Protein AF-A0A7V8SZT6-F1 (afdb_monomer)

Foldseek 3Di:
DPPPPPQWDWADAQVPHTDIDGPDPDADDPPVVVSVVLVVCVVLVLLVLQLVQKAAQDDPVPDPARSSLLSQLQVSCVVVVNPAQQVLQVCQLRLVSCSSSSPPPSNGGGDHSVRSVLVVCAPVDDPPRRMHGDPLSVLLSLLVSVVVVDPDADQEWEKEKDWDWDADDDDDPLFDQAPVVRGTTWTWIWIDGAPGTNDTGTGRNPDQNCVCVLVSVVSSVVSSCVVVVNHAYEYAYEQSNPAQVNVVSCVVVNHKYKYWHDDDPVVCVVCVVVLVVQVVVCVVPVAKGWDWDKDWDDDPPGHPGTFIKIKIFIADPVGTDIIMITIPDDCVRPPRVCCVVVPRPPPPD

Secondary structure (DSSP, 8-state):
-------EEEEEEETTEEEEEESSSSS--S-TTHHHHHHHHHHHTHHHHHHTTEEE-S-GGG-SS-HHHHHHHHHHHHHTT--STTTHHHHTT-HHHHHHTT-S-TTS----HHHHHHHHTTTS-TTT--EEE-HHHHHHHHHHHHHHH-SS--SEEEEEEEE--EE--SS-TT-EEETTTTEEEE--EEEEETTEEEEEE--BTTS-TTTTHHHHHHHHHHHHHHH-TT-EEEEEE-GGG--HHHHHHHHHTT-EEEEE----HHHHHHTHHHHHHHHHHHHHHSS-EEE--EEEE--SSS-SS-EEEEEEEEEETTEE--EEEEE-S-TTTS-HHHIIIIIIS-TT-

Nearest PDB structures (foldseek):
  5hoo-assembly1_A  TM=3.830E-01  e=1.433E-01  Drosophila mauritiana
  2bcp-assembly1_B  TM=4.482E-01  e=7.421E-01  Streptococcus pyogenes
  3mxq-assembly1_C  TM=2.946E-01  e=4.455E-01  Vibrio cholerae O1 biovar El Tor str. N16961
  3mxq-assembly1_A  TM=2.976E-01  e=3.758E-01  Vibrio cholerae O1 biovar El Tor str. N16961
  8asv-assembly1_G  TM=1.663E-01  e=6.626E-01  Saccharomyces cerevisiae

Structure (mmCIF, N/CA/C/O backbone):
data_AF-A0A7V8SZT6-F1
#
_entry.id   AF-A0A7V8SZT6-F1
#
loop_
_atom_site.group_PDB
_atom_site.id
_atom_site.type_symbol
_atom_site.label_atom_id
_atom_site.label_alt_id
_atom_site.label_comp_id
_atom_site.label_asym_id
_atom_site.label_entity_id
_atom_site.label_seq_id
_atom_site.pdbx_PDB_ins_code
_atom_site.Cartn_x
_atom_site.Cartn_y
_atom_site.Cartn_z
_atom_site.occupancy
_atom_site.B_iso_or_equiv
_atom_site.auth_seq_id
_atom_site.auth_comp_id
_atom_site.auth_asym_id
_atom_site.auth_atom_id
_atom_site.pdbx_PDB_model_num
ATOM 1 N N . MET A 1 1 ? -38.681 -34.151 -0.191 1.00 42.66 1 MET A N 1
ATOM 2 C CA . MET A 1 1 ? -38.186 -32.765 -0.299 1.00 42.66 1 MET A CA 1
ATOM 3 C C . MET A 1 1 ? -37.959 -32.268 1.111 1.00 42.66 1 MET A C 1
ATOM 5 O O . MET A 1 1 ? -38.925 -32.063 1.825 1.00 42.66 1 MET A O 1
ATOM 9 N N . THR A 1 2 ? -36.712 -32.209 1.567 1.00 43.00 2 THR A N 1
ATOM 10 C CA . THR A 1 2 ? -36.380 -31.594 2.857 1.00 43.00 2 THR A CA 1
ATOM 11 C C . THR A 1 2 ? -36.305 -30.089 2.647 1.00 43.00 2 THR A C 1
ATOM 13 O O . THR A 1 2 ? -35.294 -29.584 2.163 1.00 43.00 2 THR A O 1
ATOM 16 N N . GLU A 1 3 ? -37.395 -29.392 2.962 1.00 52.44 3 GLU A N 1
ATOM 17 C CA . GLU A 1 3 ? -37.436 -27.934 3.090 1.00 52.44 3 GLU A CA 1
ATOM 18 C C . GLU A 1 3 ? -36.621 -27.528 4.322 1.00 52.44 3 GLU A C 1
ATOM 20 O O . GLU A 1 3 ? -37.144 -27.321 5.412 1.00 52.44 3 GLU A O 1
ATOM 25 N N . CYS A 1 4 ? -35.299 -27.475 4.176 1.00 50.31 4 CYS A N 1
ATOM 26 C CA . CYS A 1 4 ? -34.444 -26.860 5.181 1.00 50.31 4 CYS A CA 1
ATOM 27 C C . CYS A 1 4 ? -34.442 -25.348 4.924 1.00 50.31 4 CYS A C 1
ATOM 29 O O . CYS A 1 4 ? -33.516 -24.813 4.316 1.00 50.31 4 CYS A O 1
ATOM 31 N N . ILE A 1 5 ? -35.517 -24.662 5.314 1.00 62.47 5 ILE A N 1
ATOM 32 C CA . ILE A 1 5 ? -35.534 -23.198 5.341 1.00 62.47 5 ILE A CA 1
ATOM 33 C C . ILE A 1 5 ? -34.877 -22.814 6.663 1.00 62.47 5 ILE A C 1
ATOM 35 O O . ILE A 1 5 ? -35.509 -22.817 7.713 1.00 62.47 5 ILE A O 1
ATOM 39 N N . GLN A 1 6 ? -33.564 -22.594 6.647 1.00 70.25 6 GLN A N 1
ATOM 40 C CA . GLN A 1 6 ? -32.860 -22.144 7.840 1.00 70.25 6 GLN A CA 1
ATOM 41 C C . GLN A 1 6 ? -33.337 -20.729 8.201 1.00 70.25 6 GLN A C 1
ATOM 43 O O . GLN A 1 6 ? -32.957 -19.754 7.560 1.00 70.25 6 GLN A O 1
ATOM 48 N N . GLU A 1 7 ? -34.184 -20.623 9.225 1.00 73.81 7 GLU A N 1
ATOM 49 C CA . GLU A 1 7 ? -34.839 -19.361 9.604 1.00 73.81 7 GLU A CA 1
ATOM 50 C C . GLU A 1 7 ? -33.935 -18.413 10.406 1.00 73.81 7 GLU A C 1
ATOM 52 O O . GLU A 1 7 ? -34.206 -17.213 10.480 1.00 73.81 7 GLU A O 1
ATOM 57 N N . ALA A 1 8 ? -32.862 -18.945 11.006 1.00 80.50 8 ALA A N 1
ATOM 58 C CA . ALA A 1 8 ? -31.944 -18.182 11.842 1.00 80.50 8 ALA A CA 1
ATOM 59 C C . ALA A 1 8 ? -30.470 -18.571 11.643 1.00 80.50 8 ALA A C 1
ATOM 61 O O . ALA A 1 8 ? -30.101 -19.750 11.569 1.00 80.50 8 ALA A O 1
ATOM 62 N N . PHE A 1 9 ? -29.608 -17.556 11.650 1.00 83.12 9 PHE A N 1
ATOM 63 C CA . PHE A 1 9 ? -28.154 -17.673 11.576 1.00 83.12 9 PHE A CA 1
ATOM 64 C C . PHE A 1 9 ? -27.530 -17.174 12.876 1.00 83.12 9 PHE A C 1
ATOM 66 O O . PHE A 1 9 ? -27.744 -16.033 13.285 1.00 83.12 9 PHE A O 1
ATOM 73 N N . ARG A 1 10 ? -26.748 -18.029 13.538 1.00 86.81 10 ARG A N 1
ATOM 74 C CA . ARG A 1 10 ? -26.068 -17.693 14.795 1.00 86.81 10 ARG A CA 1
ATOM 75 C C . ARG A 1 10 ? -24.698 -17.087 14.525 1.00 86.81 10 ARG A C 1
ATOM 77 O O . ARG A 1 10 ? -23.923 -17.633 13.746 1.00 86.81 10 ARG A O 1
ATOM 84 N N . PHE A 1 11 ? -24.379 -16.016 15.245 1.00 86.12 11 PHE A N 1
ATOM 85 C CA . PHE A 1 11 ? -23.074 -15.358 15.209 1.00 86.12 11 PHE A CA 1
ATOM 86 C C . PHE A 1 11 ? -22.390 -15.413 16.575 1.00 86.12 11 PHE A C 1
ATOM 88 O O . PHE A 1 11 ? -23.003 -15.771 17.585 1.00 86.12 11 PHE A O 1
ATOM 95 N N . ALA A 1 12 ? -21.106 -15.039 16.618 1.00 84.69 12 ALA A N 1
ATOM 96 C CA . ALA A 1 12 ? -20.377 -14.952 17.878 1.00 84.69 12 ALA A CA 1
ATOM 97 C C . ALA A 1 12 ? -21.103 -14.027 18.864 1.00 84.69 12 ALA A C 1
ATOM 99 O O . ALA A 1 12 ? -21.463 -12.891 18.524 1.00 84.69 12 ALA A O 1
ATOM 100 N N . ALA A 1 13 ? -21.268 -14.518 20.094 1.00 87.81 13 ALA A N 1
ATOM 101 C CA . ALA A 1 13 ? -21.951 -13.805 21.159 1.00 87.81 13 ALA A CA 1
ATOM 102 C C . ALA A 1 13 ? -21.350 -12.409 21.396 1.00 87.81 13 ALA A C 1
ATOM 104 O O . ALA A 1 13 ? -20.169 -12.127 21.132 1.00 87.81 13 ALA A O 1
ATOM 105 N N . HIS A 1 14 ? -22.197 -11.517 21.894 1.00 88.75 14 HIS A N 1
ATOM 106 C CA . HIS A 1 14 ? -21.812 -10.184 22.313 1.00 88.75 14 HIS A CA 1
ATOM 107 C C . HIS A 1 14 ? -21.951 -10.093 23.832 1.00 88.75 14 HIS A C 1
ATOM 109 O O . HIS A 1 14 ? -23.055 -9.958 24.359 1.00 88.75 14 HIS A O 1
ATOM 115 N N . PHE A 1 15 ? -20.825 -10.224 24.539 1.00 88.06 15 PHE A N 1
ATOM 116 C CA . PHE A 1 15 ? -20.805 -10.445 25.988 1.00 88.06 15 PHE A CA 1
ATOM 117 C C . PHE A 1 15 ? -21.718 -11.623 26.373 1.00 88.06 15 PHE A C 1
ATOM 119 O O . PHE A 1 15 ? -21.579 -12.714 25.826 1.00 88.06 15 PHE A O 1
ATOM 126 N N . SER A 1 16 ? -22.667 -11.408 27.284 1.00 86.31 16 SER A N 1
ATOM 127 C CA . SER A 1 16 ? -23.657 -12.401 27.706 1.00 86.31 16 SER A CA 1
ATOM 128 C C . SER A 1 16 ? -24.878 -12.497 26.781 1.00 86.31 16 SER A C 1
ATOM 130 O O . SER A 1 16 ? -25.802 -13.251 27.079 1.00 86.31 16 SER A O 1
ATOM 132 N N . ARG A 1 17 ? -24.924 -11.737 25.676 1.00 85.81 17 ARG A N 1
ATOM 133 C CA . ARG A 1 17 ? -26.068 -11.695 24.754 1.00 85.81 17 ARG A CA 1
ATOM 134 C C . ARG A 1 17 ? -25.831 -12.584 23.532 1.00 85.81 17 ARG A C 1
ATOM 136 O O . ARG A 1 17 ? -24.774 -12.534 22.894 1.00 85.81 17 ARG A O 1
ATOM 143 N N . ARG A 1 18 ? -26.849 -13.374 23.184 1.00 87.69 18 ARG A N 1
ATOM 144 C CA . ARG A 1 18 ? -26.897 -14.166 21.948 1.00 87.69 18 ARG A CA 1
ATOM 145 C C . ARG A 1 18 ? -27.120 -13.239 20.750 1.00 87.69 18 ARG A C 1
ATOM 147 O O . ARG A 1 18 ? -27.893 -12.292 20.854 1.00 87.69 18 ARG A O 1
ATOM 154 N N . VAL A 1 19 ? -26.451 -13.521 19.634 1.00 87.12 19 VAL A N 1
ATOM 155 C CA . VAL A 1 19 ? -26.569 -12.750 18.387 1.00 87.12 19 VAL A CA 1
ATOM 156 C C . VAL A 1 19 ? -27.077 -13.678 17.293 1.00 87.12 19 VAL A C 1
ATOM 158 O O . VAL A 1 19 ? -26.414 -14.662 16.957 1.00 87.12 19 VAL A O 1
ATOM 161 N N . GLU A 1 20 ? -28.257 -13.373 16.763 1.00 87.12 20 GLU A N 1
ATOM 162 C CA . GLU A 1 20 ? -28.924 -14.157 15.725 1.00 87.12 20 GLU A CA 1
ATOM 163 C C . GLU A 1 20 ? -29.460 -13.218 14.647 1.00 87.12 20 GLU A C 1
ATOM 165 O O . GLU A 1 20 ? -30.064 -12.197 14.968 1.00 87.12 20 GLU A O 1
ATOM 170 N N . ALA A 1 21 ? -29.235 -13.565 13.382 1.00 83.62 21 ALA A N 1
ATOM 171 C CA . ALA A 1 21 ? -29.959 -12.966 12.269 1.00 83.62 21 ALA A CA 1
ATOM 172 C C . ALA A 1 21 ? -31.145 -13.868 11.939 1.00 83.62 21 ALA A C 1
ATOM 174 O O . ALA A 1 21 ? -30.965 -15.072 11.765 1.00 83.62 21 ALA A O 1
ATOM 175 N N . GLY A 1 22 ? -32.335 -13.288 11.857 1.00 83.56 22 GLY A N 1
ATOM 176 C CA . GLY A 1 22 ? -33.551 -13.967 11.430 1.00 83.56 22 GLY A CA 1
ATOM 177 C C . GLY A 1 22 ? -34.402 -13.033 10.583 1.00 83.56 22 GLY A C 1
ATOM 178 O O . GLY A 1 22 ? -34.147 -11.832 10.523 1.00 83.56 22 GLY A O 1
ATOM 179 N N . PHE A 1 23 ? -35.426 -13.581 9.938 1.00 78.69 23 PHE A N 1
ATOM 180 C CA . PHE A 1 23 ? -36.306 -12.835 9.028 1.00 78.69 23 PHE A CA 1
ATOM 181 C C . PHE A 1 23 ? -37.561 -12.273 9.723 1.00 78.69 23 PHE A C 1
ATOM 183 O O . PHE A 1 23 ? -38.555 -11.951 9.077 1.00 78.69 23 PHE A O 1
ATOM 190 N N . THR A 1 24 ? -37.531 -12.158 11.054 1.00 71.56 24 THR A N 1
ATOM 191 C CA . THR A 1 24 ? -38.638 -11.659 11.884 1.00 71.56 24 THR A CA 1
ATOM 192 C C . THR A 1 24 ? -38.420 -10.203 12.297 1.00 71.56 24 THR A C 1
ATOM 194 O O . THR A 1 24 ? -37.323 -9.831 12.713 1.00 71.56 24 THR A O 1
ATOM 197 N N . ALA A 1 25 ? -39.470 -9.381 12.250 1.00 60.06 25 ALA A N 1
ATOM 198 C CA . ALA A 1 25 ? -39.398 -7.959 12.582 1.00 60.06 25 ALA A CA 1
ATOM 199 C C . ALA A 1 25 ? -39.338 -7.722 14.106 1.00 60.06 25 ALA A C 1
ATOM 201 O O . ALA A 1 25 ? -40.351 -7.792 14.797 1.00 60.06 25 ALA A O 1
ATOM 202 N N . GLY A 1 26 ? -38.141 -7.430 14.621 1.00 71.38 26 GLY A N 1
ATOM 203 C CA . GLY A 1 26 ? -37.922 -6.924 15.984 1.00 71.38 26 GLY A CA 1
ATOM 204 C C . GLY A 1 26 ? -36.890 -5.797 15.991 1.00 71.38 26 GLY A C 1
ATOM 205 O O . GLY A 1 26 ? -37.205 -4.659 16.321 1.00 71.38 26 GLY A O 1
ATOM 206 N N . HIS A 1 27 ? -35.680 -6.094 15.519 1.00 73.69 27 HIS A N 1
ATOM 207 C CA . HIS A 1 27 ? -34.646 -5.108 15.207 1.00 73.69 27 HIS A CA 1
ATOM 208 C C . HIS A 1 27 ? -34.189 -5.338 13.766 1.00 73.69 27 HIS A C 1
ATOM 210 O O . HIS A 1 27 ? -33.707 -6.422 13.446 1.00 73.69 27 HIS A O 1
ATOM 216 N N . VAL A 1 28 ? -34.386 -4.346 12.898 1.00 77.75 28 VAL A N 1
ATOM 217 C CA . VAL A 1 28 ? -34.078 -4.435 11.463 1.00 77.75 28 VAL A CA 1
ATOM 218 C C . VAL A 1 28 ? -32.873 -3.551 11.162 1.00 77.75 28 VAL A C 1
ATOM 220 O O . VAL A 1 28 ? -32.809 -2.424 11.644 1.00 77.75 28 VAL A O 1
ATOM 223 N N . SER A 1 29 ? -31.934 -4.062 10.368 1.00 79.75 29 SER A N 1
ATOM 224 C CA . SER A 1 29 ? -30.801 -3.304 9.834 1.00 79.75 29 SER A CA 1
ATOM 225 C C . SER A 1 29 ? -30.525 -3.755 8.400 1.00 79.75 29 SER A C 1
ATOM 227 O O . SER A 1 29 ? -30.717 -4.929 8.073 1.00 79.75 29 SER A O 1
ATOM 229 N N . ASN A 1 30 ? -30.078 -2.827 7.555 1.00 81.19 30 ASN A N 1
ATOM 230 C CA . ASN A 1 30 ? -29.695 -3.107 6.168 1.00 81.19 30 ASN A CA 1
ATOM 231 C C . ASN A 1 30 ? -28.237 -3.590 6.054 1.00 81.19 30 ASN A C 1
ATOM 233 O O . ASN A 1 30 ? -27.839 -4.094 5.007 1.00 81.19 30 ASN A O 1
ATOM 237 N N . ASP A 1 31 ? -27.473 -3.528 7.150 1.00 88.81 31 ASP A N 1
ATOM 238 C CA . ASP A 1 31 ? -26.031 -3.783 7.173 1.00 88.81 31 ASP A CA 1
ATOM 239 C C . ASP A 1 31 ? -25.670 -5.172 7.715 1.00 88.81 31 ASP A C 1
ATOM 241 O O . ASP A 1 31 ? -24.575 -5.386 8.231 1.00 88.81 31 ASP A O 1
ATOM 245 N N . GLY A 1 32 ? -26.569 -6.158 7.614 1.00 85.69 32 GLY A N 1
ATOM 246 C CA . GLY A 1 32 ? -26.378 -7.492 8.213 1.00 85.69 32 GLY A CA 1
ATOM 247 C C . GLY A 1 32 ? -25.050 -8.181 7.846 1.00 85.69 32 GLY A C 1
ATOM 248 O O . GLY A 1 32 ? -24.492 -8.925 8.657 1.00 85.69 32 GLY A O 1
ATOM 249 N N . GLY A 1 33 ? -24.492 -7.881 6.666 1.00 86.62 33 GLY A N 1
ATOM 250 C CA . GLY A 1 33 ? -23.172 -8.350 6.230 1.00 86.62 33 GLY A CA 1
ATOM 251 C C . GLY A 1 33 ? -22.008 -7.886 7.119 1.00 86.62 33 GLY A C 1
ATOM 252 O O . GLY A 1 33 ? -20.992 -8.578 7.210 1.00 86.62 33 GLY A O 1
ATOM 253 N N . ALA A 1 34 ? -22.164 -6.788 7.862 1.00 92.06 34 ALA A N 1
ATOM 254 C CA . ALA A 1 34 ? -21.160 -6.259 8.783 1.00 92.06 34 ALA A CA 1
ATOM 255 C C . ALA A 1 34 ? -20.783 -7.247 9.900 1.00 92.06 34 ALA A C 1
ATOM 257 O O . ALA A 1 34 ? -19.678 -7.199 10.442 1.00 92.06 34 ALA A O 1
ATOM 258 N N . LEU A 1 35 ? -21.664 -8.201 10.225 1.00 90.94 35 LEU A N 1
ATOM 259 C CA . LEU A 1 35 ? -21.351 -9.269 11.176 1.00 90.94 35 LEU A CA 1
ATOM 260 C C . LEU A 1 35 ? -20.182 -10.142 10.703 1.00 90.94 35 LEU A C 1
ATOM 262 O O . LEU A 1 35 ? -19.442 -10.647 11.548 1.00 90.94 35 LEU A O 1
ATOM 266 N N . LEU A 1 36 ? -19.990 -10.297 9.387 1.00 91.56 36 LEU A N 1
ATOM 267 C CA . LEU A 1 36 ? -18.844 -11.003 8.810 1.00 91.56 36 LEU A CA 1
ATOM 268 C C . LEU A 1 36 ? -17.559 -10.186 8.959 1.00 91.56 36 LEU A C 1
ATOM 270 O O . LEU A 1 36 ? -16.544 -10.741 9.385 1.00 91.56 36 LEU A O 1
ATOM 274 N N . LEU A 1 37 ? -17.623 -8.873 8.707 1.00 92.50 37 LEU A N 1
ATOM 275 C CA . LEU A 1 37 ? -16.505 -7.954 8.953 1.00 92.50 37 LEU A CA 1
ATOM 276 C C . LEU A 1 37 ? -16.062 -8.024 10.415 1.00 92.50 37 LEU A C 1
ATOM 278 O O . LEU A 1 37 ? -14.876 -8.160 10.695 1.00 92.50 37 LEU A O 1
ATOM 282 N N . ARG A 1 38 ? -17.018 -8.066 11.346 1.00 92.94 38 ARG A N 1
ATOM 283 C CA . ARG A 1 38 ? -16.737 -8.242 12.774 1.00 92.94 38 ARG A CA 1
ATOM 284 C C . ARG A 1 38 ? -16.075 -9.568 13.118 1.00 92.94 38 ARG A C 1
ATOM 286 O O . ARG A 1 38 ? -15.241 -9.612 14.017 1.00 92.94 38 ARG A O 1
ATOM 293 N N . GLN A 1 39 ? -16.431 -10.666 12.448 1.00 91.50 39 GLN A N 1
ATOM 294 C CA . GLN A 1 39 ? -15.717 -11.930 12.663 1.00 91.50 39 GLN A CA 1
ATOM 295 C C . GLN A 1 39 ? -14.280 -11.859 12.144 1.00 91.50 39 GLN A C 1
ATOM 297 O O . GLN A 1 39 ? -13.385 -12.395 12.792 1.00 91.50 39 GLN A O 1
ATOM 302 N N . ALA A 1 40 ? -14.057 -11.221 10.992 1.00 92.44 40 ALA A N 1
ATOM 303 C CA . ALA A 1 40 ? -12.719 -11.040 10.439 1.00 92.44 40 ALA A CA 1
ATOM 304 C C . ALA A 1 40 ? -11.856 -10.160 11.355 1.00 92.44 40 ALA A C 1
ATOM 306 O O . ALA A 1 40 ? -10.765 -10.568 11.741 1.00 92.44 40 ALA A O 1
ATOM 307 N N . GLU A 1 41 ? -12.390 -9.018 11.784 1.00 93.94 41 GLU A N 1
ATOM 308 C CA . GLU A 1 41 ? -11.749 -8.093 12.719 1.00 93.94 41 GLU A CA 1
ATOM 309 C C . GLU A 1 41 ? -11.340 -8.793 14.022 1.00 93.94 41 GLU A C 1
ATOM 311 O O . GLU A 1 41 ? -10.169 -8.754 14.398 1.00 93.94 41 GLU A O 1
ATOM 316 N N . ARG A 1 42 ? -12.255 -9.541 14.651 1.00 91.44 42 ARG A N 1
ATOM 317 C CA . ARG A 1 42 ? -11.985 -10.272 15.901 1.00 91.44 42 ARG A CA 1
ATOM 318 C C . ARG A 1 42 ? -10.908 -11.344 15.787 1.00 91.44 42 ARG A C 1
ATOM 320 O O . ARG A 1 42 ? -10.269 -11.651 16.789 1.00 91.44 42 ARG A O 1
ATOM 327 N N . LYS A 1 43 ? -10.708 -11.938 14.606 1.00 93.12 43 LYS A N 1
ATOM 328 C CA . LYS A 1 43 ? -9.654 -12.950 14.407 1.00 93.12 43 LYS A CA 1
ATOM 329 C C . LYS A 1 43 ? -8.251 -12.363 14.529 1.00 93.12 43 LYS A C 1
ATOM 331 O O . LYS A 1 43 ? -7.348 -13.084 14.934 1.00 93.12 43 LYS A O 1
ATOM 336 N N . ILE A 1 44 ? -8.085 -11.089 14.180 1.00 94.12 44 ILE A N 1
ATOM 337 C CA . ILE A 1 44 ? -6.793 -10.386 14.203 1.00 94.12 44 ILE A CA 1
ATOM 338 C C . ILE A 1 44 ? -6.733 -9.280 15.267 1.00 94.12 44 ILE A C 1
ATOM 340 O O . ILE A 1 44 ? -5.681 -8.672 15.461 1.00 94.12 44 ILE A O 1
ATOM 344 N N . ASN A 1 45 ? -7.849 -9.036 15.964 1.00 95.56 45 ASN A N 1
ATOM 345 C CA . ASN A 1 45 ? -8.021 -7.975 16.955 1.00 95.56 45 ASN A CA 1
ATOM 346 C C . ASN A 1 45 ? -7.561 -6.604 16.424 1.00 95.56 45 ASN A C 1
ATOM 348 O O . ASN A 1 45 ? -6.838 -5.869 17.100 1.00 95.56 45 ASN A O 1
ATOM 352 N N . LEU A 1 46 ? -7.916 -6.289 15.175 1.00 95.69 46 LEU A N 1
ATOM 353 C CA . LEU A 1 46 ? -7.408 -5.102 14.484 1.00 95.69 46 LEU A CA 1
ATOM 354 C C . LEU A 1 46 ? -7.790 -3.820 15.225 1.00 95.69 46 LEU A C 1
ATOM 356 O O . LEU A 1 46 ? -6.934 -2.962 15.438 1.00 95.69 46 LEU A O 1
ATOM 360 N N . LEU A 1 47 ? -9.055 -3.687 15.631 1.00 96.44 47 LEU A N 1
ATOM 361 C CA . LEU A 1 47 ? -9.552 -2.447 16.226 1.00 96.44 47 LEU A CA 1
ATOM 362 C C . LEU A 1 47 ? -9.013 -2.244 17.639 1.00 96.44 47 LEU A C 1
ATOM 364 O O . LEU A 1 47 ? -8.624 -1.128 17.975 1.00 96.44 47 LEU A O 1
ATOM 368 N N . GLY A 1 48 ? -8.907 -3.313 18.432 1.00 96.75 48 GLY A N 1
ATOM 369 C CA . GLY A 1 48 ? -8.283 -3.251 19.754 1.00 96.75 48 GLY A CA 1
ATOM 370 C C . GLY A 1 48 ? -6.798 -2.876 19.675 1.00 96.75 48 GLY A C 1
ATOM 371 O O . GLY A 1 48 ? -6.322 -2.031 20.434 1.00 96.75 48 GLY A O 1
ATOM 372 N N . ARG A 1 49 ? -6.058 -3.440 18.710 1.00 97.62 49 ARG A N 1
ATOM 373 C CA . ARG A 1 49 ? -4.646 -3.087 18.474 1.00 97.62 49 ARG A CA 1
ATOM 374 C C . ARG A 1 49 ? -4.482 -1.651 17.992 1.00 97.62 49 ARG A C 1
ATOM 376 O O . ARG A 1 49 ? -3.606 -0.950 18.490 1.00 97.62 49 ARG A O 1
ATOM 383 N N . LEU A 1 50 ? -5.344 -1.205 17.078 1.00 97.19 50 LEU A N 1
ATOM 384 C CA . LEU A 1 50 ? -5.359 0.177 16.612 1.00 97.19 50 LEU A CA 1
ATOM 385 C C . LEU A 1 50 ? -5.694 1.143 17.751 1.00 97.19 50 LEU A C 1
ATOM 387 O O . LEU A 1 50 ? -5.030 2.164 17.885 1.00 97.19 50 LEU A O 1
ATOM 391 N N . ALA A 1 51 ? -6.669 0.817 18.603 1.00 96.94 51 ALA A N 1
ATOM 392 C CA . ALA A 1 51 ? -6.988 1.610 19.787 1.00 96.94 51 ALA A CA 1
ATOM 393 C C . ALA A 1 51 ? -5.787 1.722 20.740 1.00 96.94 51 ALA A C 1
ATOM 395 O O . ALA A 1 51 ? -5.569 2.782 21.322 1.00 96.94 51 ALA A O 1
ATOM 396 N N . GLY A 1 52 ? -4.953 0.681 20.830 1.00 97.38 52 GLY A N 1
ATOM 397 C CA . GLY A 1 52 ? -3.680 0.709 21.555 1.00 97.38 52 GLY A CA 1
ATOM 398 C C . GLY A 1 52 ? -2.651 1.712 21.011 1.00 97.38 52 GLY A C 1
ATOM 399 O O . GLY A 1 52 ? -1.730 2.088 21.733 1.00 97.38 52 GLY A O 1
ATOM 400 N N . CYS A 1 53 ? -2.807 2.196 19.774 1.00 97.06 53 CYS A N 1
ATOM 401 C CA . CYS A 1 53 ? -1.985 3.272 19.212 1.00 97.06 53 CYS A CA 1
ATOM 402 C C . CYS A 1 53 ? -2.428 4.676 19.669 1.00 97.06 53 CYS A C 1
ATOM 404 O O . CYS A 1 53 ? -1.773 5.663 19.318 1.00 97.06 53 CYS A O 1
ATOM 406 N N . PHE A 1 54 ? -3.527 4.787 20.422 1.00 95.62 54 PHE A N 1
ATOM 407 C CA . PHE A 1 54 ? -4.078 6.048 20.911 1.00 95.62 54 PHE A CA 1
ATOM 408 C C . PHE A 1 54 ? -3.802 6.244 22.402 1.00 95.62 54 PHE A C 1
ATOM 410 O O . PHE A 1 54 ? -3.929 5.328 23.212 1.00 95.62 54 PHE A O 1
ATOM 417 N N . GLY A 1 55 ? -3.479 7.479 22.780 1.00 93.19 55 GLY A N 1
ATOM 418 C CA . GLY A 1 55 ? -3.463 7.916 24.171 1.00 93.19 55 GLY A CA 1
ATOM 419 C C . GLY A 1 55 ? -4.768 8.622 24.523 1.00 93.19 55 GLY A C 1
ATOM 420 O O . GLY A 1 55 ? -5.127 9.612 23.883 1.00 93.19 55 GLY A O 1
ATOM 421 N N . ASP A 1 56 ? -5.460 8.153 25.565 1.00 93.38 56 ASP A N 1
ATOM 422 C CA . ASP A 1 56 ? -6.685 8.778 26.074 1.00 93.38 56 ASP A CA 1
ATOM 423 C C . ASP A 1 56 ? -6.472 9.425 27.452 1.00 93.38 56 ASP A C 1
ATOM 425 O O . ASP A 1 56 ? -6.612 8.800 28.500 1.00 93.38 56 ASP A O 1
ATOM 429 N N . GLY A 1 57 ? -6.157 10.718 27.450 1.00 91.94 57 GLY A N 1
ATOM 430 C CA . GLY A 1 57 ? -6.023 11.554 28.644 1.00 91.94 57 GLY A CA 1
ATOM 431 C C . GLY A 1 57 ? -7.352 12.080 29.203 1.00 91.94 57 GLY A C 1
ATOM 432 O O . GLY A 1 57 ? -7.352 12.982 30.048 1.00 91.94 57 GLY A O 1
ATOM 433 N N . ARG A 1 58 ? -8.509 11.606 28.719 1.00 92.56 58 ARG A N 1
ATOM 434 C CA . ARG A 1 58 ? -9.807 11.913 29.343 1.00 92.56 58 ARG A CA 1
ATOM 435 C C . ARG A 1 58 ? -9.916 11.181 30.685 1.00 92.56 58 ARG A C 1
ATOM 437 O O . ARG A 1 58 ? -9.334 10.119 30.880 1.00 92.56 58 ARG A O 1
ATOM 444 N N . ASN A 1 59 ? -10.687 11.744 31.619 1.00 93.56 59 ASN A N 1
ATOM 445 C CA . ASN A 1 59 ? -11.006 11.035 32.858 1.00 93.56 59 ASN A CA 1
ATOM 446 C C . ASN A 1 59 ? -11.952 9.872 32.519 1.00 93.56 59 ASN A C 1
ATOM 448 O O . ASN A 1 59 ? -13.089 10.120 32.120 1.00 93.56 59 ASN A O 1
ATOM 452 N N . GLN A 1 60 ? -11.473 8.642 32.697 1.00 94.19 60 GLN A N 1
ATOM 453 C CA . GLN A 1 60 ? -12.173 7.415 32.314 1.00 94.19 60 GLN A CA 1
ATOM 454 C C . GLN A 1 60 ? -13.479 7.186 33.096 1.00 94.19 60 GLN A C 1
ATOM 456 O O . GLN A 1 60 ? -14.386 6.538 32.592 1.00 94.19 60 GLN A O 1
ATOM 461 N N . GLU A 1 61 ? -13.643 7.785 34.277 1.00 94.44 61 GLU A N 1
ATOM 462 C CA . GLU A 1 61 ? -14.901 7.726 35.043 1.00 94.44 61 GLU A CA 1
ATOM 463 C C . GLU A 1 61 ? -15.989 8.656 34.481 1.00 94.44 61 GLU A C 1
ATOM 465 O O . GLU A 1 61 ? -17.135 8.623 34.920 1.00 94.44 61 GLU A O 1
ATOM 470 N N . ARG A 1 62 ? -15.626 9.536 33.539 1.00 93.31 62 ARG A N 1
ATOM 471 C CA . ARG A 1 62 ? -16.501 10.580 32.983 1.00 93.31 62 ARG A CA 1
ATOM 472 C C . ARG A 1 62 ? -16.715 10.446 31.478 1.00 93.31 62 ARG A C 1
ATOM 474 O O . ARG A 1 62 ? -17.159 11.405 30.847 1.00 93.31 62 ARG A O 1
ATOM 481 N N . ILE A 1 63 ? -16.347 9.311 30.890 1.00 93.31 63 ILE A N 1
ATOM 482 C CA . ILE A 1 63 ? -16.590 9.039 29.473 1.00 93.31 63 ILE A CA 1
ATOM 483 C C . ILE A 1 63 ? -17.746 8.057 29.310 1.00 93.31 63 ILE A C 1
ATOM 485 O O . ILE A 1 63 ? -17.894 7.115 30.079 1.00 93.31 63 ILE A O 1
ATOM 489 N N . GLU A 1 64 ? -18.539 8.275 28.267 1.00 93.38 64 GLU A N 1
ATOM 490 C CA . GLU A 1 64 ? -19.591 7.347 27.830 1.00 93.38 64 GLU A CA 1
ATOM 491 C C . GLU A 1 64 ? -19.116 6.422 26.700 1.00 93.38 64 GLU A C 1
ATOM 493 O O . GLU A 1 64 ? -19.744 5.398 26.437 1.00 93.38 64 GLU A O 1
ATOM 498 N N . HIS A 1 65 ? -18.033 6.804 26.007 1.00 95.44 65 HIS A N 1
ATOM 499 C CA . HIS A 1 65 ? -17.488 6.091 24.851 1.00 95.44 65 HIS A CA 1
ATOM 500 C C . HIS A 1 65 ? -15.965 5.988 24.939 1.00 95.44 65 HIS A C 1
ATOM 502 O O . HIS A 1 65 ? -15.257 7.012 24.994 1.00 95.44 65 HIS A O 1
ATOM 508 N N . THR A 1 66 ? -15.461 4.757 24.925 1.00 95.62 66 THR A N 1
ATOM 509 C CA . THR A 1 66 ? -14.019 4.492 24.868 1.00 95.62 66 THR A CA 1
ATOM 510 C C . THR A 1 66 ? -13.464 4.860 23.490 1.00 95.62 66 THR A C 1
ATOM 512 O O . THR A 1 66 ? -14.207 5.017 22.519 1.00 95.62 66 THR A O 1
ATOM 515 N N . VAL A 1 67 ? -12.144 5.037 23.384 1.00 96.06 67 VAL A N 1
ATOM 516 C CA . VAL A 1 67 ? -11.509 5.257 22.073 1.00 96.06 67 VAL A CA 1
ATOM 517 C C . VAL A 1 67 ? -11.731 4.059 21.151 1.00 96.06 67 VAL A C 1
ATOM 519 O O . VAL A 1 67 ? -12.038 4.259 19.982 1.00 96.06 67 VAL A O 1
ATOM 522 N N . GLU A 1 68 ? -11.665 2.839 21.684 1.00 96.50 68 GLU A N 1
ATOM 523 C CA . GLU A 1 68 ? -11.942 1.612 20.933 1.00 96.50 68 GLU A CA 1
ATOM 524 C C . GLU A 1 68 ? -13.366 1.593 20.362 1.00 96.50 68 GLU A C 1
ATOM 526 O O . GLU A 1 68 ? -13.530 1.368 19.167 1.00 96.50 68 GLU A O 1
ATOM 531 N N . GLU A 1 69 ? -14.386 1.925 21.164 1.00 96.75 69 GLU A N 1
ATOM 532 C CA . GLU A 1 69 ? -15.778 1.982 20.695 1.00 96.75 69 GLU A CA 1
ATOM 533 C C . GLU A 1 69 ? -15.965 3.027 19.586 1.00 96.75 69 GLU A C 1
ATOM 535 O O . GLU A 1 69 ? -16.630 2.759 18.584 1.00 96.75 69 GLU A O 1
ATOM 540 N N . MET A 1 70 ? -15.364 4.214 19.741 1.00 97.44 70 MET A N 1
ATOM 541 C CA . MET A 1 70 ? -15.468 5.284 18.743 1.00 97.44 70 MET A CA 1
ATOM 542 C C . MET A 1 70 ? -14.714 4.949 17.448 1.00 97.44 70 MET A C 1
ATOM 544 O O . MET A 1 70 ? -15.234 5.207 16.363 1.00 97.44 70 MET A O 1
ATOM 548 N N . LEU A 1 71 ? -13.515 4.359 17.542 1.00 97.12 71 LEU A N 1
ATOM 549 C CA . LEU A 1 71 ? -12.756 3.891 16.378 1.00 97.12 71 LEU A CA 1
ATOM 550 C C . LEU A 1 71 ? -13.508 2.780 15.653 1.00 97.12 71 LEU A C 1
ATOM 552 O O . LEU A 1 71 ? -13.640 2.833 14.435 1.00 97.12 71 LEU A O 1
ATOM 556 N N . ALA A 1 72 ? -14.048 1.814 16.395 1.00 97.19 72 ALA A N 1
ATOM 557 C CA . ALA A 1 72 ? -14.834 0.732 15.832 1.00 97.19 72 ALA A CA 1
ATOM 558 C C . ALA A 1 72 ? -16.075 1.266 15.111 1.00 97.19 72 ALA A C 1
ATOM 560 O O . ALA A 1 72 ? -16.272 0.959 13.939 1.00 97.19 72 ALA A O 1
ATOM 561 N N . GLN A 1 73 ? -16.866 2.126 15.766 1.00 96.94 73 GLN A N 1
ATOM 562 C CA . GLN A 1 73 ? -18.009 2.797 15.136 1.00 96.94 73 GLN A CA 1
ATOM 563 C C . GLN A 1 73 ? -17.607 3.480 13.829 1.00 96.94 73 GLN A C 1
ATOM 565 O O . GLN A 1 73 ? -18.306 3.349 12.825 1.00 96.94 73 GLN A O 1
ATOM 570 N N . ARG A 1 74 ? -16.483 4.202 13.834 1.00 96.88 74 ARG A N 1
ATOM 571 C CA . ARG A 1 74 ? -16.064 4.963 12.665 1.00 96.88 74 ARG A CA 1
ATOM 572 C C . ARG A 1 74 ? -15.569 4.075 11.526 1.00 96.88 74 ARG A C 1
ATOM 574 O O . ARG A 1 74 ? -15.967 4.280 10.387 1.00 96.88 74 ARG A O 1
ATOM 581 N N . ILE A 1 75 ? -14.751 3.072 11.827 1.00 96.38 75 ILE A N 1
ATOM 582 C CA . ILE A 1 75 ? -14.173 2.171 10.823 1.00 96.38 75 ILE A CA 1
ATOM 583 C C . ILE A 1 75 ? -15.242 1.258 10.217 1.00 96.38 75 ILE A C 1
ATOM 585 O O . ILE A 1 75 ? -15.252 1.076 9.002 1.00 96.38 75 ILE A O 1
ATOM 589 N N . TYR A 1 76 ? -16.182 0.740 11.016 1.00 96.75 76 TYR A N 1
ATOM 590 C CA . TYR A 1 76 ? -17.326 0.008 10.466 1.00 96.75 76 TYR A CA 1
ATOM 591 C C . TYR A 1 76 ? -18.233 0.914 9.632 1.00 96.75 76 TYR A C 1
ATOM 593 O O . TYR A 1 76 ? -18.662 0.490 8.566 1.00 96.75 76 TYR A O 1
ATOM 601 N N . GLY A 1 77 ? -18.480 2.156 10.068 1.00 95.56 77 GLY A N 1
ATOM 602 C CA . GLY A 1 77 ? -19.212 3.144 9.269 1.00 95.56 77 GLY A CA 1
ATOM 603 C C . GLY A 1 77 ? -18.583 3.342 7.889 1.00 95.56 77 GLY A C 1
ATOM 604 O O . GLY A 1 77 ? -19.254 3.152 6.880 1.00 95.56 77 GLY A O 1
ATOM 605 N N . LEU A 1 78 ? -17.272 3.600 7.842 1.00 95.44 78 LEU A N 1
ATOM 606 C CA . LEU A 1 78 ? -16.518 3.740 6.592 1.00 95.44 78 LEU A CA 1
ATOM 607 C C . LEU A 1 78 ? -16.598 2.483 5.713 1.00 95.44 78 LEU A C 1
ATOM 609 O O . LEU A 1 78 ? -16.843 2.589 4.515 1.00 95.44 78 LEU A O 1
ATOM 613 N N . ALA A 1 79 ? -16.444 1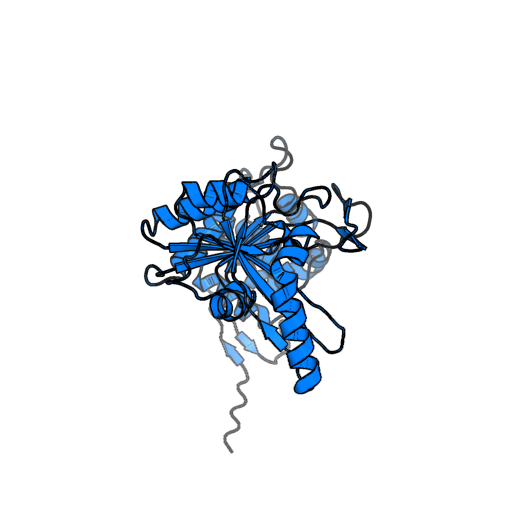.292 6.298 1.00 95.19 79 ALA A N 1
ATOM 614 C CA . ALA A 1 79 ? -16.535 0.029 5.562 1.00 95.19 79 ALA A CA 1
ATOM 615 C C . ALA A 1 79 ? -17.935 -0.238 4.976 1.00 95.19 79 ALA A C 1
ATOM 617 O O . ALA A 1 79 ? -18.059 -0.968 3.995 1.00 95.19 79 ALA A O 1
ATOM 618 N N . LEU A 1 80 ? -18.976 0.346 5.574 1.00 94.31 80 LEU A N 1
ATOM 619 C CA . LEU A 1 80 ? -20.365 0.262 5.119 1.00 94.31 80 LEU A CA 1
ATOM 620 C C . LEU A 1 80 ? -20.769 1.414 4.184 1.00 94.31 80 LEU A C 1
ATOM 622 O O . LEU A 1 80 ? -21.898 1.440 3.707 1.00 94.31 80 LEU A O 1
ATOM 626 N N . GLY A 1 81 ? -19.854 2.342 3.883 1.00 94.12 81 GLY A N 1
ATOM 627 C CA . GLY A 1 81 ? -20.107 3.478 2.992 1.00 94.12 81 GLY A CA 1
ATOM 628 C C . GLY A 1 81 ? -20.670 4.724 3.680 1.00 94.12 81 GLY A C 1
ATOM 629 O O . GLY A 1 81 ? -21.058 5.665 2.995 1.00 94.12 81 GLY A O 1
ATOM 630 N N . TYR A 1 82 ? -20.689 4.764 5.014 1.00 94.62 82 TYR A N 1
ATOM 631 C CA . TYR A 1 82 ? -21.077 5.936 5.804 1.00 94.62 82 TYR A CA 1
ATOM 632 C C . TYR A 1 82 ? -19.866 6.840 6.044 1.00 94.62 82 TYR A C 1
ATOM 634 O O . TYR A 1 82 ? -19.261 6.856 7.123 1.00 94.62 82 TYR A O 1
ATOM 642 N N . GLU A 1 83 ? -19.447 7.539 4.990 1.00 91.75 83 GLU A N 1
ATOM 643 C CA . GLU A 1 83 ? -18.259 8.389 5.021 1.00 91.75 83 GLU A CA 1
ATOM 644 C C . GLU A 1 83 ? -18.468 9.687 5.800 1.00 91.75 83 GLU A C 1
ATOM 646 O O . GLU A 1 83 ? -17.530 10.160 6.444 1.00 91.75 83 GLU A O 1
ATOM 651 N N . ASP A 1 84 ? -19.684 10.223 5.851 1.00 92.38 84 ASP A N 1
ATOM 652 C CA . ASP A 1 84 ? -19.928 11.504 6.492 1.00 92.38 84 ASP A CA 1
ATOM 653 C C . ASP A 1 84 ? -20.219 11.354 7.991 1.00 92.38 84 ASP A C 1
ATOM 655 O O . ASP A 1 84 ? -20.980 10.507 8.461 1.00 92.38 84 ASP A O 1
ATOM 659 N N . LEU A 1 85 ? -19.636 12.239 8.803 1.00 94.44 85 LEU A N 1
ATOM 660 C CA . LEU A 1 85 ? -19.839 12.191 10.253 1.00 94.44 85 LEU A CA 1
ATOM 661 C C . LEU A 1 85 ? -21.297 12.440 10.671 1.00 94.44 85 LEU A C 1
ATOM 663 O O . LEU A 1 85 ? -21.684 12.041 11.768 1.00 94.44 85 LEU A O 1
ATOM 667 N N . ASN A 1 86 ? -22.105 13.114 9.847 1.00 95.50 86 ASN A N 1
ATOM 668 C CA . ASN A 1 86 ? -23.526 13.355 10.120 1.00 95.50 86 ASN A CA 1
ATOM 669 C C . ASN A 1 86 ? -24.378 12.076 10.036 1.00 95.50 86 ASN A C 1
ATOM 671 O O . ASN A 1 86 ? -25.352 12.000 10.787 1.00 95.50 86 ASN A O 1
ATOM 675 N N . ASP A 1 87 ? -23.992 11.073 9.240 1.00 94.75 87 ASP A N 1
ATOM 676 C CA . ASP A 1 87 ? -24.658 9.762 9.172 1.00 94.75 87 ASP A CA 1
ATOM 677 C C . ASP A 1 87 ? -24.715 9.108 10.557 1.00 94.75 87 ASP A C 1
ATOM 679 O O . ASP A 1 87 ? -25.715 8.512 10.972 1.00 94.75 87 ASP A O 1
ATOM 683 N N . HIS A 1 88 ? -23.659 9.319 11.347 1.00 95.81 88 HIS A N 1
ATOM 684 C CA . HIS A 1 88 ? -23.557 8.803 12.704 1.00 95.81 88 HIS A CA 1
ATOM 685 C C . HIS A 1 88 ? -24.549 9.433 13.696 1.00 95.81 88 HIS A C 1
ATOM 687 O O . HIS A 1 88 ? -24.674 8.930 14.812 1.00 95.81 88 HIS A O 1
ATOM 693 N N . GLU A 1 89 ? -25.298 10.478 13.325 1.00 95.31 89 GLU A N 1
ATOM 694 C CA . GLU A 1 89 ? -26.416 10.952 14.150 1.00 95.31 89 GLU A CA 1
ATOM 695 C C . GLU A 1 89 ? -27.610 9.992 14.107 1.00 95.31 89 GLU A C 1
ATOM 697 O O . GLU A 1 89 ? -28.305 9.848 15.109 1.00 95.31 89 GLU A O 1
ATOM 702 N N . GLN A 1 90 ? -27.812 9.289 12.990 1.00 92.62 90 GLN A N 1
ATOM 703 C CA . GLN A 1 90 ? -28.814 8.231 12.886 1.00 92.62 90 GLN A CA 1
ATOM 704 C C . GLN A 1 90 ? -28.229 6.875 13.304 1.00 92.62 90 GLN A C 1
ATOM 706 O O . GLN A 1 90 ? -28.832 6.170 14.115 1.00 92.62 90 GLN A O 1
ATOM 711 N N . LEU A 1 91 ? -27.024 6.528 12.827 1.00 92.81 91 LEU A N 1
ATOM 712 C CA . LEU A 1 91 ? -26.401 5.222 13.105 1.00 92.81 91 LEU A CA 1
ATOM 713 C C . LEU A 1 91 ? -26.102 4.995 14.586 1.00 92.81 91 LEU A C 1
ATOM 715 O O . LEU A 1 91 ? -25.972 3.855 15.023 1.00 92.81 91 LEU A O 1
ATOM 719 N N . ARG A 1 92 ? -25.990 6.056 15.394 1.00 94.38 92 ARG A N 1
ATOM 720 C CA . ARG A 1 92 ? -25.738 5.898 16.831 1.00 94.38 92 ARG A CA 1
ATOM 721 C C . ARG A 1 92 ? -26.850 5.172 17.585 1.00 94.38 92 ARG A C 1
ATOM 723 O O . ARG A 1 92 ? -26.598 4.711 18.694 1.00 94.38 92 ARG A O 1
ATOM 730 N N . SER A 1 93 ? -28.046 5.095 17.011 1.00 92.69 93 SER A N 1
ATOM 731 C CA . SER A 1 93 ? -29.179 4.341 17.553 1.00 92.69 93 SER A CA 1
ATOM 732 C C . SER A 1 93 ? -29.370 2.983 16.870 1.00 92.69 93 SER A C 1
ATOM 734 O O . SER A 1 93 ? -30.283 2.251 17.245 1.00 92.69 93 SER A O 1
ATOM 736 N N . ASP A 1 94 ? -28.533 2.634 15.886 1.00 90.19 94 ASP A N 1
ATOM 737 C CA . ASP A 1 94 ? -28.590 1.333 15.226 1.00 90.19 94 ASP A CA 1
ATOM 738 C C . ASP A 1 94 ? -28.025 0.242 16.171 1.00 90.19 94 ASP A C 1
ATOM 740 O O . ASP A 1 94 ? -26.868 0.323 16.608 1.00 90.19 94 ASP A O 1
ATOM 744 N N . PRO A 1 95 ? -28.816 -0.797 16.504 1.00 87.00 95 PRO A N 1
ATOM 745 C CA . PRO A 1 95 ? -28.393 -1.853 17.420 1.00 87.00 95 PRO A CA 1
ATOM 746 C C . PRO A 1 95 ? -27.283 -2.747 16.847 1.00 87.00 95 PRO A C 1
ATOM 748 O O . PRO A 1 95 ? -26.459 -3.261 17.610 1.00 87.00 95 PRO A O 1
ATOM 751 N N . LEU A 1 96 ? -27.236 -2.939 15.524 1.00 90.94 96 LEU A N 1
ATOM 752 C CA . LEU A 1 96 ? -26.140 -3.627 14.855 1.00 90.94 96 LEU A CA 1
ATOM 753 C C . LEU A 1 96 ? -24.868 -2.786 14.955 1.00 90.94 96 LEU A C 1
ATOM 755 O O . LEU A 1 96 ? -23.846 -3.326 15.371 1.00 90.94 96 LEU A O 1
ATOM 759 N N . MET A 1 97 ? -24.928 -1.479 14.691 1.00 93.50 97 MET A N 1
ATOM 760 C CA . MET A 1 97 ? -23.764 -0.603 14.870 1.00 93.50 97 MET A CA 1
ATOM 761 C C . MET A 1 97 ? -23.255 -0.643 16.318 1.00 93.50 97 MET A C 1
ATOM 763 O O . MET A 1 97 ? -22.060 -0.825 16.544 1.00 93.50 97 MET A O 1
ATOM 767 N N . GLY A 1 98 ? -24.151 -0.594 17.312 1.00 93.50 98 GLY A N 1
ATOM 768 C CA . GLY A 1 98 ? -23.790 -0.770 18.727 1.00 93.50 98 GLY A CA 1
ATOM 769 C C . GLY A 1 98 ? -23.029 -2.073 18.996 1.00 93.50 98 GLY A C 1
ATOM 770 O O . GLY A 1 98 ? -22.001 -2.089 19.680 1.00 93.50 98 GLY A O 1
ATOM 771 N N . LEU A 1 99 ? -23.498 -3.171 18.402 1.00 93.12 99 LEU A N 1
ATOM 772 C CA . LEU A 1 99 ? -22.892 -4.494 18.519 1.00 93.12 99 LEU A CA 1
ATOM 773 C C . LEU A 1 99 ? -21.527 -4.595 17.823 1.00 93.12 99 LEU A C 1
ATOM 775 O O . LEU A 1 99 ? -20.633 -5.288 18.341 1.00 93.12 99 LEU A O 1
ATOM 779 N N . LEU A 1 100 ? -21.379 -3.955 16.659 1.00 94.50 100 LEU A N 1
ATOM 780 C CA . LEU A 1 100 ? -20.131 -3.863 15.899 1.00 94.50 100 LEU A CA 1
ATOM 781 C C . LEU A 1 100 ? -19.080 -3.086 16.694 1.00 94.50 100 LEU A C 1
ATOM 783 O O . LEU A 1 100 ? -17.977 -3.589 16.885 1.00 94.50 100 LEU A O 1
ATOM 787 N N . SER A 1 101 ? -19.460 -1.936 17.258 1.00 94.44 101 SER A N 1
ATOM 788 C CA . SER A 1 101 ? -18.593 -1.073 18.069 1.00 94.44 101 SER A CA 1
ATOM 789 C C . SER A 1 101 ? -18.182 -1.659 19.420 1.00 94.44 101 SER A C 1
ATOM 791 O O . SER A 1 101 ? -17.412 -1.037 20.141 1.00 94.44 101 SER A O 1
ATOM 793 N N . GLY A 1 102 ? -18.697 -2.832 19.799 1.00 92.56 102 GLY A N 1
ATOM 794 C CA . GLY A 1 102 ? -18.358 -3.462 21.075 1.00 92.56 102 GLY A CA 1
ATOM 795 C C . GLY A 1 102 ? -19.102 -2.883 22.282 1.00 92.56 102 GLY A C 1
ATOM 796 O O . GLY A 1 102 ? -18.772 -3.236 23.414 1.00 92.56 102 GLY A O 1
ATOM 797 N N . LYS A 1 103 ? -20.143 -2.069 22.069 1.00 92.69 103 LYS A N 1
ATOM 798 C CA . LYS A 1 103 ? -20.855 -1.372 23.141 1.00 92.69 103 LYS A CA 1
ATOM 799 C C . LYS A 1 103 ? -21.665 -2.327 24.016 1.00 92.69 103 LYS A C 1
ATOM 801 O O . LYS A 1 103 ? -22.624 -2.944 23.570 1.00 92.69 103 LYS A O 1
ATOM 806 N N . ARG A 1 104 ? -21.337 -2.397 25.310 1.00 90.25 104 ARG A N 1
ATOM 807 C CA . ARG A 1 104 ? -21.959 -3.355 26.249 1.00 90.25 104 ARG A CA 1
ATOM 808 C C . ARG A 1 104 ? -23.459 -3.126 26.475 1.00 90.25 104 ARG A C 1
ATOM 810 O O . ARG A 1 104 ? -24.211 -4.088 26.652 1.00 90.25 104 ARG A O 1
ATOM 817 N N . LYS A 1 105 ? -23.884 -1.863 26.519 1.00 90.25 105 LYS A N 1
ATOM 818 C CA . LYS A 1 105 ? -25.279 -1.452 26.717 1.00 90.25 105 LYS A CA 1
ATOM 819 C C . LYS A 1 105 ? -25.863 -0.974 25.388 1.00 90.25 105 LYS A C 1
ATOM 821 O O . LYS A 1 105 ? -25.720 0.190 25.031 1.00 90.25 105 LYS A O 1
ATOM 826 N N . LEU A 1 106 ? -26.458 -1.900 24.636 1.00 88.31 106 LEU A N 1
ATOM 827 C CA . LEU A 1 106 ? -26.987 -1.638 23.285 1.00 88.31 106 LEU A CA 1
ATOM 828 C C . LEU A 1 106 ? -28.217 -0.710 23.260 1.00 88.31 106 LEU A C 1
ATOM 830 O O . LEU A 1 106 ? -28.622 -0.263 22.197 1.00 88.31 106 LEU A O 1
ATOM 834 N N . ASP A 1 107 ? -28.825 -0.461 24.415 1.00 87.12 107 ASP A N 1
ATOM 835 C CA . ASP A 1 107 ? -29.923 0.483 24.634 1.00 87.12 107 ASP A CA 1
ATOM 836 C C . ASP A 1 107 ? -29.446 1.938 24.775 1.00 87.12 107 ASP A C 1
ATOM 838 O O . ASP A 1 107 ? -30.234 2.869 24.619 1.00 87.12 107 ASP A O 1
ATOM 842 N N . GLU A 1 108 ? -28.154 2.150 25.032 1.00 92.62 108 GLU A N 1
ATOM 843 C CA . GLU A 1 108 ? -27.554 3.480 25.053 1.00 92.62 108 GLU A CA 1
ATOM 844 C C . GLU A 1 108 ? -27.005 3.839 23.659 1.00 92.62 108 GLU A C 1
ATOM 846 O O . GLU A 1 108 ? -26.350 3.010 23.019 1.00 92.62 108 GLU A O 1
ATOM 851 N N . PRO A 1 109 ? -27.176 5.087 23.191 1.00 94.94 109 PRO A N 1
ATOM 852 C CA . PRO A 1 109 ? -26.696 5.489 21.875 1.00 94.94 109 PRO A CA 1
ATOM 853 C C . PRO A 1 109 ? -25.166 5.487 21.814 1.00 94.94 109 PRO A C 1
ATOM 855 O O . PRO A 1 109 ? -24.489 5.764 22.806 1.00 94.94 109 PRO A O 1
ATOM 858 N N . LEU A 1 110 ? -24.596 5.217 20.644 1.00 96.69 110 LEU A N 1
ATOM 859 C CA . LEU A 1 110 ? -23.171 5.419 20.378 1.00 96.69 110 LEU A CA 1
ATOM 860 C C . LEU A 1 110 ? -22.803 6.913 20.309 1.00 96.69 110 LEU A C 1
ATOM 862 O O . LEU A 1 110 ? -23.648 7.807 20.479 1.00 96.69 110 LEU A O 1
ATOM 866 N N . ALA A 1 111 ? -21.525 7.184 20.033 1.00 96.50 111 ALA A N 1
ATOM 867 C CA . ALA A 1 111 ? -21.019 8.533 19.864 1.00 96.50 111 ALA A CA 1
ATOM 868 C C . ALA A 1 111 ? -21.725 9.230 18.692 1.00 96.50 111 ALA A C 1
ATOM 870 O O . ALA A 1 111 ? -21.814 8.695 17.588 1.00 96.50 111 ALA A O 1
ATOM 871 N N . GLY A 1 112 ? -22.225 10.442 18.938 1.00 95.94 112 GLY A N 1
ATOM 872 C CA . GLY A 1 112 ? -22.756 11.303 17.881 1.00 95.94 112 GLY A CA 1
ATOM 873 C C . GLY A 1 112 ? -21.649 11.986 17.073 1.00 95.94 112 GLY A C 1
ATOM 874 O O . GLY A 1 112 ? -20.472 11.985 17.460 1.00 95.94 112 GLY A O 1
ATOM 875 N N . LYS A 1 113 ? -22.046 12.661 15.989 1.00 95.50 113 LYS A N 1
ATOM 876 C CA . LYS A 1 113 ? -21.141 13.289 15.008 1.00 95.50 113 LYS A CA 1
ATOM 877 C C . LYS A 1 113 ? -20.065 14.187 15.621 1.00 95.50 113 LYS A C 1
ATOM 879 O O . LYS A 1 113 ? -18.900 14.119 15.248 1.00 95.50 113 LYS A O 1
ATOM 884 N N . SER A 1 114 ? -20.417 15.007 16.614 1.00 93.81 114 SER A N 1
ATOM 885 C CA . SER A 1 114 ? -19.471 15.941 17.241 1.00 93.81 114 SER A CA 1
ATOM 886 C C . SER A 1 114 ? -18.418 15.242 18.099 1.00 93.81 114 SER A C 1
ATOM 888 O O . SER A 1 114 ? -17.319 15.769 18.268 1.00 93.81 114 SER A O 1
ATOM 890 N N . THR A 1 115 ? -18.740 14.077 18.664 1.00 93.81 115 THR A N 1
ATOM 891 C CA . THR A 1 115 ? -17.787 13.279 19.441 1.00 93.81 115 THR A CA 1
ATOM 892 C C . THR A 1 115 ? -16.793 12.587 18.517 1.00 93.81 115 THR A C 1
ATOM 894 O O . THR A 1 115 ? -15.593 12.689 18.762 1.00 93.81 115 THR A O 1
ATOM 897 N N . LEU A 1 116 ? -17.270 11.990 17.422 1.00 95.94 116 LEU A N 1
ATOM 898 C CA . LEU A 1 116 ? -16.413 11.398 16.391 1.00 95.94 116 LEU A CA 1
ATOM 899 C C . LEU A 1 116 ? -15.551 12.454 15.681 1.00 95.94 116 LEU A C 1
ATOM 901 O O . LEU A 1 116 ? -14.361 12.242 15.489 1.00 95.94 116 LEU A O 1
ATOM 905 N N . ASN A 1 117 ? -16.085 13.650 15.419 1.00 93.06 117 ASN A N 1
ATOM 906 C CA . ASN A 1 117 ? -15.296 14.756 14.869 1.00 93.06 117 ASN A CA 1
ATOM 907 C C . ASN A 1 117 ? -14.109 15.136 15.772 1.00 93.06 117 ASN A C 1
ATOM 909 O O . ASN A 1 117 ? -13.024 15.442 15.293 1.00 93.06 117 ASN A O 1
ATOM 913 N N . ARG A 1 118 ? -14.280 15.103 17.102 1.00 90.94 118 ARG A N 1
ATOM 914 C CA . ARG A 1 118 ? -13.161 15.344 18.032 1.00 90.94 118 ARG A CA 1
ATOM 915 C C . ARG A 1 118 ? -12.113 14.231 17.992 1.00 90.94 118 ARG A C 1
ATOM 917 O O . ARG A 1 118 ? -10.948 14.528 18.242 1.00 90.94 118 ARG A O 1
ATOM 924 N N . LEU A 1 119 ? -12.518 12.991 17.707 1.00 92.62 119 LEU A N 1
ATOM 925 C CA . LEU A 1 119 ? -11.594 11.877 17.492 1.00 92.62 119 LEU A CA 1
ATOM 926 C C . LEU A 1 119 ? -10.774 12.095 16.213 1.00 92.62 119 LEU A C 1
ATOM 928 O O . LEU A 1 119 ? -9.556 11.997 16.268 1.00 92.62 119 LEU A O 1
ATOM 932 N N . GLU A 1 120 ? -11.407 12.455 15.094 1.00 90.44 120 GLU A N 1
ATOM 933 C CA . GLU A 1 120 ? -10.704 12.675 13.816 1.00 90.44 120 GLU A CA 1
ATOM 934 C C . GLU A 1 120 ? -9.788 13.910 13.822 1.00 90.44 120 GLU A C 1
ATOM 936 O O . GLU A 1 120 ? -8.819 13.987 13.069 1.00 90.44 120 GLU A O 1
ATOM 941 N N . LEU A 1 121 ? -10.049 14.873 14.710 1.00 87.62 121 LEU A N 1
ATOM 942 C CA . LEU A 1 121 ? -9.179 16.030 14.938 1.00 87.62 121 LEU A CA 1
ATOM 943 C C . LEU A 1 121 ? -8.062 15.768 15.967 1.00 87.62 121 LEU A C 1
ATOM 945 O O . LEU A 1 121 ? -7.297 16.689 16.280 1.00 87.62 121 LEU A O 1
ATOM 949 N N . ALA A 1 122 ? -7.946 14.543 16.496 1.00 83.56 122 ALA A N 1
ATOM 950 C CA . ALA A 1 122 ? -6.883 14.170 17.425 1.00 83.56 122 ALA A CA 1
ATOM 951 C C . ALA A 1 122 ? -5.492 14.478 16.840 1.00 83.56 122 ALA A C 1
ATOM 953 O O . ALA A 1 122 ? -5.242 14.355 15.643 1.00 83.56 122 ALA A O 1
ATOM 954 N N . GLY A 1 123 ? -4.570 14.914 17.702 1.00 72.12 123 GLY A N 1
ATOM 955 C CA . GLY A 1 123 ? -3.197 15.250 17.306 1.00 72.12 123 GLY A CA 1
ATOM 956 C C . GLY A 1 123 ? -2.989 16.657 16.727 1.00 72.12 123 GLY A C 1
ATOM 957 O O . GLY A 1 123 ? -1.842 17.062 16.571 1.00 72.12 123 GLY A O 1
ATOM 958 N N . ARG A 1 124 ? -4.043 17.455 16.477 1.00 71.81 124 ARG A N 1
ATOM 959 C CA . ARG A 1 124 ? -3.881 18.824 15.937 1.00 71.81 124 ARG A CA 1
ATOM 960 C C . ARG A 1 124 ? -3.399 19.858 16.960 1.00 71.81 124 ARG A C 1
ATOM 962 O O . ARG A 1 124 ? -2.604 20.723 16.608 1.00 71.81 124 ARG A O 1
ATOM 969 N N . THR A 1 125 ? -3.867 19.815 18.216 1.00 68.06 125 THR A N 1
ATOM 970 C CA . THR A 1 125 ? -3.394 20.734 19.278 1.00 68.06 125 THR A CA 1
ATOM 971 C C . THR A 1 125 ? -3.380 20.084 20.668 1.00 68.06 125 THR A C 1
ATOM 973 O O . THR A 1 125 ? -4.412 19.655 21.179 1.00 68.06 125 THR A O 1
ATOM 976 N N . GLY A 1 126 ? -2.222 20.062 21.336 1.00 66.06 126 GLY A N 1
ATOM 977 C CA . GLY A 1 126 ? -2.060 19.355 22.618 1.00 66.06 126 GLY A CA 1
ATOM 978 C C . GLY A 1 126 ? -2.784 19.974 23.823 1.00 66.06 126 GLY A C 1
ATOM 979 O O . GLY A 1 126 ? -3.106 19.265 24.768 1.00 66.06 126 GLY A O 1
ATOM 980 N N . ARG A 1 127 ? -3.081 21.285 23.814 1.00 71.00 127 ARG A N 1
ATOM 981 C CA . ARG A 1 127 ? -3.691 21.963 24.980 1.00 71.00 127 ARG A CA 1
ATOM 982 C C . ARG A 1 127 ? -5.145 21.545 25.232 1.00 71.00 127 ARG A C 1
ATOM 984 O O . ARG A 1 127 ? -5.568 21.500 26.383 1.00 71.00 127 ARG A O 1
ATOM 991 N N . TYR A 1 128 ? -5.911 21.281 24.172 1.00 72.12 128 TYR A N 1
ATOM 992 C CA . TYR A 1 128 ? -7.361 21.053 24.262 1.00 72.12 128 TYR A CA 1
ATOM 993 C C . TYR A 1 128 ? -7.799 19.659 23.797 1.00 72.12 128 TYR A C 1
ATOM 995 O O . TYR A 1 128 ? -8.922 19.251 24.096 1.00 72.12 128 TYR A O 1
ATOM 1003 N N . HIS A 1 129 ? -6.929 18.903 23.121 1.00 82.50 129 HIS A N 1
ATOM 1004 C CA . HIS A 1 129 ? -7.219 17.531 22.714 1.00 82.50 129 HIS A CA 1
ATOM 1005 C C . HIS A 1 129 ? -6.676 16.557 23.756 1.00 82.50 129 HIS A C 1
ATOM 1007 O O . HIS A 1 129 ? -5.472 16.445 23.961 1.00 82.50 129 HIS A O 1
ATOM 1013 N N . LYS A 1 130 ? -7.592 15.852 24.425 1.00 88.56 130 LYS A N 1
ATOM 1014 C CA . LYS A 1 130 ? -7.251 14.812 25.407 1.00 88.56 130 LYS A CA 1
ATOM 1015 C C . LYS A 1 130 ? -7.019 13.442 24.775 1.00 88.56 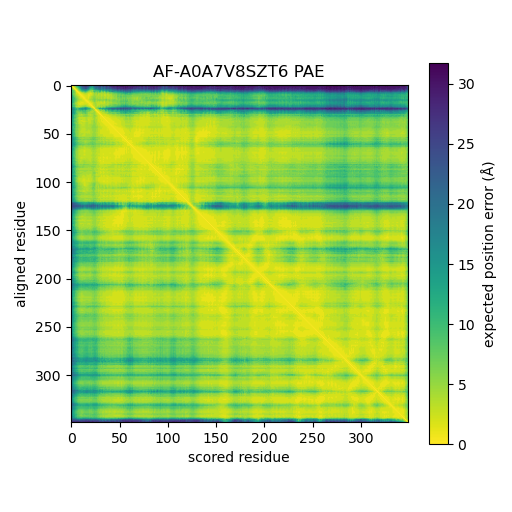130 LYS A C 1
ATOM 1017 O O . LYS A 1 130 ? -6.506 12.567 25.452 1.00 88.56 130 LYS A O 1
ATOM 1022 N N . ILE A 1 131 ? -7.394 13.268 23.510 1.00 92.25 131 ILE A N 1
ATOM 1023 C CA . ILE A 1 131 ? -7.093 12.071 22.727 1.00 92.25 131 ILE A CA 1
ATOM 1024 C C . ILE A 1 131 ? -5.963 12.425 21.761 1.00 92.25 131 ILE A C 1
ATOM 1026 O O . ILE A 1 131 ? -6.031 13.444 21.066 1.00 92.25 131 ILE A O 1
ATOM 1030 N N . ASN A 1 132 ? -4.930 11.595 21.731 1.00 92.06 132 ASN A N 1
ATOM 1031 C CA . ASN A 1 132 ? -3.826 11.661 20.781 1.00 92.06 132 ASN A CA 1
ATOM 1032 C C . ASN A 1 132 ? -3.578 10.271 20.179 1.00 92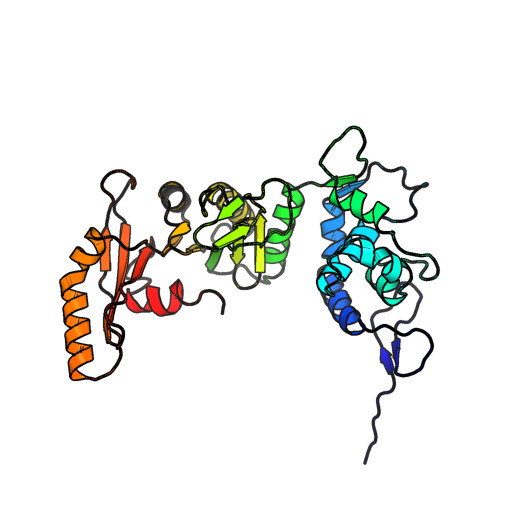.06 132 ASN A C 1
ATOM 1034 O O . ASN A 1 132 ? -4.158 9.286 20.631 1.00 92.06 132 ASN A O 1
ATOM 1038 N N . TYR A 1 133 ? -2.733 10.203 19.155 1.00 93.00 133 TYR A N 1
ATOM 1039 C CA . TYR A 1 133 ? -2.301 8.944 18.559 1.00 93.00 133 TYR A CA 1
ATOM 1040 C C . TYR A 1 133 ? -0.810 8.989 18.237 1.00 93.00 133 TYR A C 1
ATOM 1042 O O . TYR A 1 133 ? -0.238 10.063 18.035 1.00 93.00 133 TYR A O 1
ATOM 1050 N N . SER A 1 134 ? -0.191 7.814 18.179 1.00 94.69 134 SER A N 1
ATOM 1051 C CA . SER A 1 134 ? 1.164 7.641 17.665 1.00 94.69 134 SER A CA 1
ATOM 1052 C C . SER A 1 134 ? 1.097 7.200 16.205 1.00 94.69 134 SER A C 1
ATOM 1054 O O . SER A 1 134 ? 0.733 6.062 15.913 1.00 94.69 134 SER A O 1
ATOM 1056 N N . ALA A 1 135 ? 1.456 8.101 15.284 1.00 93.19 135 ALA A N 1
ATOM 1057 C CA . ALA A 1 135 ? 1.573 7.775 13.860 1.00 93.19 135 ALA A CA 1
ATOM 1058 C C . ALA A 1 135 ? 2.540 6.600 13.640 1.00 93.19 135 ALA A C 1
ATOM 1060 O O . ALA A 1 135 ? 2.226 5.659 12.920 1.00 93.19 135 ALA A O 1
ATOM 1061 N N . GLU A 1 136 ? 3.665 6.607 14.358 1.00 95.81 136 GLU A N 1
ATOM 1062 C CA . GLU A 1 136 ? 4.677 5.549 14.324 1.00 95.81 136 GLU A CA 1
ATOM 1063 C C . GLU A 1 136 ? 4.123 4.189 14.772 1.00 95.81 136 GLU A C 1
ATOM 1065 O O . GLU A 1 136 ? 4.484 3.163 14.199 1.00 95.81 136 GLU A O 1
ATOM 1070 N N . ALA A 1 137 ? 3.246 4.157 15.783 1.00 97.69 137 ALA A N 1
ATOM 1071 C CA . ALA A 1 137 ? 2.624 2.918 16.245 1.00 97.69 137 ALA A CA 1
ATOM 1072 C C . ALA A 1 137 ? 1.610 2.368 15.233 1.00 97.69 137 ALA A C 1
ATOM 1074 O O . ALA A 1 137 ? 1.567 1.157 15.034 1.00 97.69 137 ALA A O 1
ATOM 1075 N N . ILE A 1 138 ? 0.837 3.236 14.569 1.00 97.00 138 ILE A N 1
ATOM 1076 C CA . ILE A 1 138 ? -0.084 2.827 13.494 1.00 97.00 138 ILE A CA 1
ATOM 1077 C C . ILE A 1 138 ? 0.710 2.263 12.310 1.00 97.00 138 ILE A C 1
ATOM 1079 O O . ILE A 1 138 ? 0.398 1.192 11.795 1.00 97.00 138 ILE A O 1
ATOM 1083 N N . ASP A 1 139 ? 1.782 2.948 11.923 1.00 97.25 139 ASP A N 1
ATOM 1084 C CA . ASP A 1 139 ? 2.657 2.532 10.830 1.00 97.25 139 ASP A CA 1
ATOM 1085 C C . ASP A 1 139 ? 3.371 1.209 11.123 1.00 97.25 139 ASP A C 1
ATOM 1087 O O . ASP A 1 139 ? 3.546 0.380 10.225 1.00 97.25 139 ASP A O 1
ATOM 1091 N N . ARG A 1 140 ? 3.760 0.989 12.383 1.00 98.12 140 ARG A N 1
ATOM 1092 C CA . ARG A 1 140 ? 4.298 -0.290 12.854 1.00 98.12 140 ARG A CA 1
ATOM 1093 C C . ARG A 1 140 ? 3.241 -1.389 12.805 1.00 98.12 140 ARG A C 1
ATOM 1095 O O . ARG A 1 140 ? 3.542 -2.472 12.313 1.00 98.12 140 ARG A O 1
ATOM 1102 N N . LEU A 1 141 ? 2.021 -1.103 13.264 1.00 98.38 141 LEU A N 1
ATOM 1103 C CA . LEU A 1 141 ? 0.919 -2.063 13.321 1.00 98.38 141 LEU A CA 1
ATOM 1104 C C . LEU A 1 141 ? 0.595 -2.655 11.942 1.00 98.38 141 LEU A C 1
ATOM 1106 O O . LEU A 1 141 ? 0.387 -3.860 11.845 1.00 98.38 141 LEU A O 1
ATOM 1110 N N . LEU A 1 142 ? 0.590 -1.843 10.879 1.00 98.00 142 LEU A N 1
ATOM 1111 C CA . LEU A 1 142 ? 0.357 -2.333 9.512 1.00 98.00 142 LEU A CA 1
ATOM 1112 C C . LEU A 1 142 ? 1.382 -3.398 9.091 1.00 98.00 142 LEU A C 1
ATOM 1114 O O . LEU A 1 142 ? 1.026 -4.421 8.510 1.00 98.00 142 LEU A O 1
ATOM 1118 N N . VAL A 1 143 ? 2.653 -3.187 9.431 1.00 98.44 143 VAL A N 1
ATOM 1119 C CA . VAL A 1 143 ? 3.727 -4.138 9.120 1.00 98.44 143 VAL A CA 1
ATOM 1120 C C . VAL A 1 143 ? 3.697 -5.346 10.067 1.00 98.44 143 VAL A C 1
ATOM 1122 O O . VAL A 1 143 ? 3.943 -6.462 9.619 1.00 98.44 143 VAL A O 1
ATOM 1125 N N . ASP A 1 144 ? 3.338 -5.164 11.343 1.00 98.19 144 ASP A N 1
ATOM 1126 C CA . ASP A 1 144 ? 3.170 -6.275 12.294 1.00 98.19 144 ASP A CA 1
ATOM 1127 C C . ASP A 1 144 ? 2.066 -7.237 11.829 1.00 98.19 144 ASP A C 1
ATOM 1129 O O . ASP A 1 144 ? 2.268 -8.449 11.821 1.00 98.19 144 ASP A O 1
ATOM 1133 N N . LEU A 1 145 ? 0.928 -6.709 11.361 1.00 97.25 145 LEU A N 1
ATOM 1134 C CA . LEU A 1 145 ? -0.159 -7.510 10.785 1.00 97.25 145 LEU A CA 1
ATOM 1135 C C . LEU A 1 145 ? 0.317 -8.329 9.579 1.00 97.25 145 LEU A C 1
ATOM 1137 O O . LEU A 1 145 ? -0.024 -9.509 9.462 1.00 97.25 145 LEU A O 1
ATOM 1141 N N . TYR A 1 146 ? 1.139 -7.728 8.714 1.00 97.75 146 TYR A N 1
ATOM 1142 C CA . TYR A 1 146 ? 1.731 -8.436 7.584 1.00 97.75 146 TYR A CA 1
ATOM 1143 C C . TYR A 1 146 ? 2.632 -9.582 8.044 1.00 97.75 146 TYR A C 1
ATOM 1145 O O . TYR A 1 146 ? 2.468 -10.716 7.588 1.00 97.75 146 TYR A O 1
ATOM 1153 N N . ILE A 1 147 ? 3.540 -9.316 8.984 1.00 98.00 147 ILE A N 1
ATOM 1154 C CA . ILE A 1 147 ? 4.468 -10.317 9.522 1.00 98.00 147 ILE A CA 1
ATOM 1155 C C . ILE A 1 147 ? 3.702 -11.478 10.168 1.00 98.00 147 ILE A C 1
ATOM 1157 O O . ILE A 1 147 ? 3.972 -12.638 9.867 1.00 98.00 147 ILE A O 1
ATOM 1161 N N . GLU A 1 148 ? 2.710 -11.179 11.004 1.00 96.44 148 GLU A N 1
ATOM 1162 C CA . GLU A 1 148 ? 1.903 -12.176 11.717 1.00 96.44 148 GLU A CA 1
ATOM 1163 C C . GLU A 1 148 ? 1.007 -13.013 10.794 1.00 96.44 148 GLU A C 1
ATOM 1165 O O . GLU A 1 148 ? 0.662 -14.148 11.132 1.00 96.44 148 GLU A O 1
ATOM 1170 N N . SER A 1 149 ? 0.645 -12.495 9.613 1.00 95.50 149 SER A N 1
ATOM 1171 C CA . SER A 1 149 ? -0.113 -13.268 8.622 1.00 95.50 149 SER A CA 1
ATOM 1172 C C . SER A 1 149 ? 0.707 -14.414 8.003 1.00 95.50 149 SER A C 1
ATOM 1174 O O . SER A 1 149 ? 0.137 -15.366 7.459 1.00 95.50 149 SER A O 1
ATOM 1176 N N . HIS A 1 150 ? 2.038 -14.383 8.138 1.00 96.25 150 HIS A N 1
ATOM 1177 C CA . HIS A 1 150 ? 2.945 -15.397 7.610 1.00 96.25 150 HIS A CA 1
ATOM 1178 C C . HIS A 1 150 ? 3.288 -16.452 8.667 1.00 96.25 150 HIS A C 1
ATOM 1180 O O . HIS A 1 150 ? 3.921 -16.180 9.683 1.00 96.25 150 HIS A O 1
ATOM 1186 N N . ARG A 1 151 ? 2.948 -17.718 8.387 1.00 93.81 151 ARG A N 1
ATOM 1187 C CA . ARG A 1 151 ? 3.290 -18.852 9.274 1.00 93.81 151 ARG A CA 1
ATOM 1188 C C . ARG A 1 151 ? 4.788 -19.160 9.329 1.00 93.81 151 ARG A C 1
ATOM 1190 O O . ARG A 1 151 ? 5.248 -19.783 10.280 1.00 93.81 151 ARG A O 1
ATOM 1197 N N . ALA A 1 152 ? 5.517 -18.798 8.281 1.00 94.25 152 ALA A N 1
ATOM 1198 C CA . ALA A 1 152 ? 6.953 -18.990 8.151 1.00 94.25 152 ALA A CA 1
ATOM 1199 C C . ALA A 1 152 ? 7.542 -17.829 7.335 1.00 94.25 152 ALA A C 1
ATOM 1201 O O . ALA A 1 152 ? 6.807 -17.242 6.535 1.00 94.25 152 ALA A O 1
ATOM 1202 N N . PRO A 1 153 ? 8.841 -17.517 7.495 1.00 94.50 153 PRO A N 1
ATOM 1203 C CA . PRO A 1 153 ? 9.485 -16.454 6.732 1.00 94.50 153 PRO A CA 1
ATOM 1204 C C . PRO A 1 153 ? 9.318 -16.667 5.217 1.00 94.50 153 PRO A C 1
ATOM 1206 O O . PRO A 1 153 ? 9.666 -17.745 4.717 1.00 94.50 153 PRO A O 1
ATOM 1209 N N . PRO A 1 154 ? 8.795 -15.679 4.467 1.00 96.44 154 PRO A N 1
ATOM 1210 C CA . PRO A 1 154 ? 8.762 -15.757 3.015 1.00 96.44 154 PRO A CA 1
ATOM 1211 C C . PRO A 1 154 ? 10.190 -15.715 2.457 1.00 96.44 154 PRO A C 1
ATOM 1213 O O . PRO A 1 154 ? 11.097 -15.137 3.052 1.00 96.44 154 PRO A O 1
ATOM 1216 N N . LYS A 1 155 ? 10.403 -16.332 1.291 1.00 96.06 155 LYS A N 1
ATOM 1217 C CA . LYS A 1 155 ? 11.709 -16.285 0.607 1.00 96.06 155 LYS A CA 1
ATOM 1218 C C . LYS A 1 155 ? 11.985 -14.916 -0.011 1.00 96.06 155 LYS A C 1
ATOM 1220 O O . LYS A 1 155 ? 13.131 -14.483 -0.066 1.00 96.06 155 LYS A O 1
ATOM 1225 N N . GLU A 1 156 ? 10.933 -14.274 -0.503 1.00 97.38 156 GLU A N 1
ATOM 1226 C CA . GLU A 1 156 ? 10.978 -12.983 -1.171 1.00 97.38 156 GLU A CA 1
ATOM 1227 C C . GLU A 1 156 ? 9.716 -12.194 -0.817 1.00 97.38 156 GLU A C 1
ATOM 1229 O O . GLU A 1 156 ? 8.626 -12.763 -0.761 1.00 97.38 156 GLU A O 1
ATOM 1234 N N . ILE A 1 157 ? 9.881 -10.895 -0.580 1.00 98.12 157 ILE A N 1
ATOM 1235 C CA . ILE A 1 157 ? 8.801 -9.929 -0.397 1.00 98.12 157 ILE A CA 1
ATOM 1236 C C . ILE A 1 157 ? 8.936 -8.885 -1.497 1.00 98.12 157 ILE A C 1
ATOM 1238 O O . ILE A 1 157 ? 9.975 -8.232 -1.616 1.00 98.12 157 ILE A O 1
ATOM 1242 N N . VAL A 1 158 ? 7.878 -8.708 -2.281 1.00 98.12 158 VAL A N 1
ATOM 1243 C CA . VAL A 1 158 ? 7.785 -7.607 -3.239 1.00 98.12 158 VAL A CA 1
ATOM 1244 C C . VAL A 1 158 ? 7.029 -6.466 -2.573 1.00 98.12 158 VAL A C 1
ATOM 1246 O O . VAL A 1 158 ? 5.913 -6.670 -2.106 1.00 98.12 158 VAL A O 1
ATOM 1249 N N . LEU A 1 159 ? 7.652 -5.291 -2.503 1.00 98.38 159 LEU A N 1
ATOM 1250 C CA . LEU A 1 159 ? 7.026 -4.064 -2.026 1.00 98.38 159 LEU A CA 1
ATOM 1251 C C . LEU A 1 159 ? 6.602 -3.224 -3.230 1.00 98.38 159 LEU A C 1
ATOM 1253 O O . LEU A 1 159 ? 7.449 -2.676 -3.941 1.00 98.38 159 LEU A O 1
ATOM 1257 N N . ASP A 1 160 ? 5.297 -3.134 -3.448 1.00 97.88 160 ASP A N 1
ATOM 1258 C CA . ASP A 1 160 ? 4.685 -2.341 -4.507 1.00 97.88 160 ASP A CA 1
ATOM 1259 C C . ASP A 1 160 ? 4.441 -0.913 -4.025 1.00 97.88 160 ASP A C 1
ATOM 1261 O O . ASP A 1 160 ? 3.671 -0.693 -3.091 1.00 97.88 160 ASP A O 1
ATOM 1265 N N . LEU A 1 161 ? 5.101 0.056 -4.660 1.00 97.19 161 LEU A N 1
ATOM 1266 C CA . LEU A 1 161 ? 4.914 1.478 -4.378 1.00 97.19 161 LEU A CA 1
ATOM 1267 C C . LEU A 1 161 ? 3.954 2.083 -5.399 1.00 97.19 161 LEU A C 1
ATOM 1269 O O . LEU A 1 161 ? 4.159 1.951 -6.610 1.00 97.19 161 LEU A O 1
ATOM 1273 N N . ASP A 1 162 ? 2.951 2.798 -4.896 1.00 94.19 162 ASP A N 1
ATOM 1274 C CA . ASP A 1 162 ? 1.963 3.481 -5.722 1.00 94.19 162 ASP A CA 1
ATOM 1275 C C . ASP A 1 162 ? 1.621 4.876 -5.196 1.00 94.19 162 ASP A C 1
ATOM 1277 O O . ASP A 1 162 ? 1.708 5.156 -3.999 1.00 94.19 162 ASP A O 1
ATOM 1281 N N . ALA A 1 163 ? 1.201 5.752 -6.102 1.00 92.44 163 ALA A N 1
ATOM 1282 C CA . ALA A 1 163 ? 0.589 7.025 -5.776 1.00 92.44 163 ALA A CA 1
ATOM 1283 C C . ALA A 1 163 ? -0.634 7.239 -6.670 1.00 92.44 163 ALA A C 1
ATOM 1285 O O . ALA A 1 163 ? -0.502 7.400 -7.881 1.00 92.44 163 ALA A O 1
ATOM 1286 N N . THR A 1 164 ? -1.816 7.293 -6.060 1.00 91.31 164 THR A N 1
ATOM 1287 C CA . THR A 1 164 ? -3.102 7.510 -6.742 1.00 91.31 164 THR A CA 1
ATOM 1288 C C . THR A 1 164 ? -3.780 8.756 -6.188 1.00 91.31 164 THR A C 1
ATOM 1290 O O . THR A 1 164 ? -3.443 9.196 -5.088 1.00 91.31 164 THR A O 1
ATOM 1293 N N . ASP A 1 165 ? -4.675 9.373 -6.952 1.00 92.75 165 ASP A N 1
ATOM 1294 C CA . ASP A 1 165 ? -5.392 10.558 -6.514 1.00 92.75 165 ASP A CA 1
ATOM 1295 C C . ASP A 1 165 ? -6.570 10.223 -5.595 1.00 92.75 165 ASP A C 1
ATO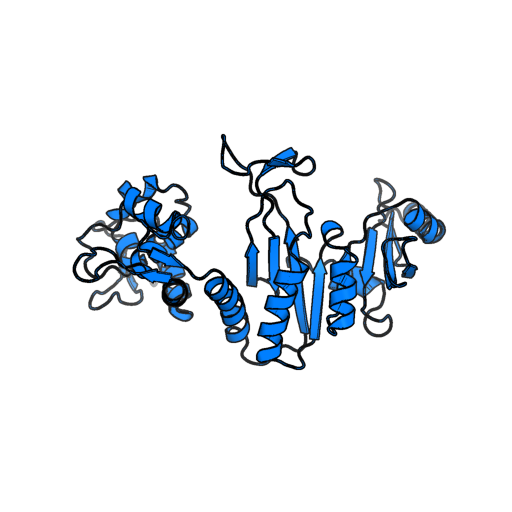M 1297 O O . ASP A 1 165 ? -7.304 9.260 -5.795 1.00 92.75 165 ASP A O 1
ATOM 1301 N N . ILE A 1 166 ? -6.777 11.072 -4.588 1.00 93.75 166 ILE A N 1
ATOM 1302 C CA . ILE A 1 166 ? -8.050 11.157 -3.865 1.00 93.75 166 ILE A CA 1
ATOM 1303 C C . ILE A 1 166 ? -8.702 12.476 -4.280 1.00 93.75 166 ILE A C 1
ATOM 1305 O O . ILE A 1 166 ? -8.229 13.531 -3.835 1.00 93.75 166 ILE A O 1
ATOM 1309 N N . PRO A 1 167 ? -9.740 12.451 -5.136 1.00 94.12 167 PRO A N 1
ATOM 1310 C CA . PRO A 1 167 ? -10.440 13.653 -5.567 1.00 94.12 167 PRO A CA 1
ATOM 1311 C C . PRO A 1 167 ? -10.997 14.453 -4.388 1.00 94.12 167 PRO A C 1
ATOM 1313 O O . PRO A 1 167 ? -11.519 13.901 -3.421 1.00 94.12 167 PRO A O 1
ATOM 1316 N N . LEU A 1 168 ? -10.896 15.777 -4.481 1.00 93.19 168 LEU A N 1
ATOM 1317 C CA . LEU A 1 168 ? -11.340 16.711 -3.456 1.00 93.19 168 LEU A CA 1
ATOM 1318 C 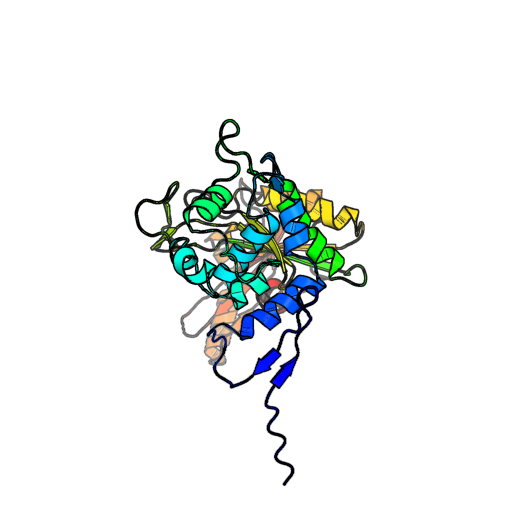C . LEU A 1 168 ? -12.419 17.640 -3.981 1.00 93.19 168 LEU A C 1
ATOM 1320 O O . LEU A 1 168 ? -12.303 18.250 -5.047 1.00 93.19 168 LEU A O 1
ATOM 1324 N N . TYR A 1 169 ? -13.418 17.837 -3.131 1.00 88.75 169 TYR A N 1
ATOM 1325 C CA . TYR A 1 169 ? -14.529 18.745 -3.365 1.00 88.75 169 TYR A CA 1
ATOM 1326 C C . TYR A 1 169 ? -14.439 19.957 -2.435 1.00 88.75 169 TYR A C 1
ATOM 1328 O O . TYR A 1 169 ? -14.013 19.852 -1.282 1.00 88.75 169 TYR A O 1
ATOM 1336 N N . GLY A 1 170 ? -14.841 21.125 -2.938 1.00 90.31 170 GLY A N 1
ATOM 1337 C CA . GLY A 1 170 ? -14.816 22.378 -2.181 1.00 90.31 170 GLY A CA 1
ATOM 1338 C C . GLY A 1 170 ? -13.403 22.899 -1.884 1.00 90.31 170 GLY A C 1
ATOM 1339 O O . GLY A 1 170 ? -12.483 22.776 -2.694 1.00 90.31 170 GLY A O 1
ATOM 1340 N N . HIS A 1 171 ? -13.239 23.526 -0.718 1.00 90.94 171 HIS A N 1
ATOM 1341 C CA . HIS A 1 171 ? -12.012 24.218 -0.299 1.00 90.94 171 HIS A CA 1
ATOM 1342 C C . HIS A 1 171 ? -11.311 23.496 0.858 1.00 90.94 171 HIS A C 1
ATOM 1344 O O . HIS A 1 171 ? -11.015 24.095 1.890 1.00 90.94 171 HIS A O 1
ATOM 1350 N N . GLN A 1 172 ? -11.076 22.193 0.698 1.00 90.38 172 GLN A N 1
ATOM 1351 C CA . GLN A 1 172 ? -10.354 21.412 1.701 1.00 90.38 172 GLN A CA 1
ATOM 1352 C C . GLN A 1 172 ? -8.904 21.911 1.876 1.00 90.38 172 GLN A C 1
ATOM 1354 O O . GLN A 1 172 ? -8.311 22.405 0.909 1.00 90.3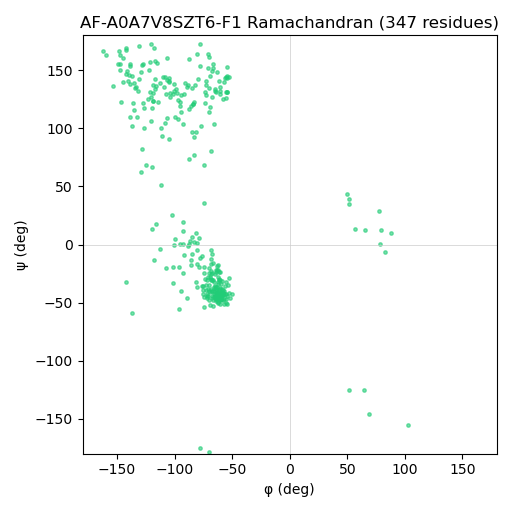8 172 GLN A O 1
ATOM 1359 N N . PRO A 1 173 ? -8.326 21.807 3.090 1.00 90.06 173 PRO A N 1
ATOM 1360 C CA . PRO A 1 173 ? -6.931 22.165 3.340 1.00 90.06 173 PRO A CA 1
ATOM 1361 C C . PRO A 1 173 ? -5.965 21.438 2.401 1.00 90.06 173 PRO A C 1
ATOM 1363 O O . PRO A 1 173 ? -6.196 20.295 2.043 1.00 90.06 173 PRO A O 1
ATOM 1366 N N . GLU A 1 174 ? -4.883 22.106 2.000 1.00 92.31 174 GLU A N 1
ATOM 1367 C CA . GLU A 1 174 ? -3.810 21.533 1.161 1.00 92.31 174 GLU A CA 1
ATOM 1368 C C . GLU A 1 174 ? -4.246 20.946 -0.199 1.00 92.31 174 GLU A C 1
ATOM 1370 O O . GLU A 1 174 ? -3.464 20.287 -0.888 1.00 92.31 174 GLU A O 1
ATOM 1375 N N . ARG A 1 175 ? -5.478 21.242 -0.628 1.00 92.62 175 ARG A N 1
ATOM 1376 C CA . ARG A 1 175 ? -5.999 20.941 -1.960 1.00 92.62 175 ARG A CA 1
ATOM 1377 C C . ARG A 1 175 ? -5.082 21.507 -3.045 1.00 92.62 175 ARG A C 1
ATOM 1379 O O . ARG A 1 175 ? -4.779 22.702 -3.046 1.00 92.62 175 ARG A O 1
ATOM 1386 N N . PHE A 1 176 ? -4.739 20.685 -4.034 1.00 94.94 176 PHE A N 1
ATOM 1387 C CA . PHE A 1 176 ? -3.942 21.106 -5.185 1.00 94.94 176 PHE A CA 1
ATOM 1388 C C . PHE A 1 176 ? -4.462 20.497 -6.489 1.00 94.94 176 PHE A C 1
ATOM 1390 O O . PHE A 1 176 ? -4.981 19.385 -6.482 1.00 94.94 176 PHE A O 1
ATOM 1397 N N . PHE A 1 177 ? -4.356 21.237 -7.597 1.00 94.25 177 PHE A N 1
ATOM 1398 C CA . PHE A 1 177 ? -4.758 20.751 -8.920 1.00 94.25 177 PHE A CA 1
ATOM 1399 C C . PHE A 1 177 ? -3.626 19.940 -9.553 1.00 94.25 177 PHE A C 1
ATOM 1401 O O . PHE A 1 177 ? -2.537 20.473 -9.771 1.00 94.25 177 PHE A O 1
ATOM 1408 N N . HIS A 1 178 ? -3.881 18.673 -9.874 1.00 92.06 178 HIS A N 1
ATOM 1409 C CA . HIS A 1 178 ? -2.878 17.779 -10.441 1.00 92.06 178 HIS A CA 1
ATOM 1410 C C . HIS A 1 178 ? -3.142 17.523 -11.927 1.00 92.06 178 HIS A C 1
ATOM 1412 O O . HIS A 1 178 ? -4.055 16.788 -12.291 1.00 92.06 178 HIS A O 1
ATOM 1418 N N . GLY A 1 179 ? -2.298 18.072 -12.805 1.00 90.62 179 GLY A N 1
ATOM 1419 C CA . GLY A 1 179 ? -2.535 18.050 -14.256 1.00 90.62 179 GLY A CA 1
ATOM 1420 C C . GLY A 1 179 ? -2.592 16.661 -14.909 1.00 90.62 179 GLY A C 1
ATOM 1421 O O . GLY A 1 179 ? -3.179 16.532 -15.974 1.00 90.62 179 GLY A O 1
ATOM 1422 N N . TYR A 1 180 ? -2.013 15.620 -14.298 1.00 87.12 180 TYR A N 1
ATOM 1423 C CA . TYR A 1 180 ? -2.158 14.241 -14.801 1.00 87.12 180 TYR A CA 1
ATOM 1424 C C . TYR A 1 180 ? -3.535 13.635 -14.493 1.00 87.12 180 TYR A C 1
ATOM 1426 O O . TYR A 1 180 ? -4.060 12.892 -15.314 1.00 87.12 180 TYR A O 1
ATOM 1434 N N . TYR A 1 181 ? -4.104 13.958 -13.327 1.00 89.62 181 TYR A N 1
ATOM 1435 C CA . TYR A 1 181 ? -5.407 13.445 -12.884 1.00 89.62 181 TYR A CA 1
ATOM 1436 C C . TYR A 1 181 ? -6.558 14.378 -13.286 1.00 89.62 181 TYR A C 1
ATOM 1438 O O . TYR A 1 181 ? -7.719 14.018 -13.136 1.00 89.62 181 TYR A O 1
ATOM 1446 N N . ASP A 1 182 ? -6.229 15.570 -13.799 1.00 93.75 182 ASP A N 1
ATOM 1447 C CA . ASP A 1 182 ? -7.169 16.614 -14.224 1.00 93.75 182 ASP A CA 1
ATOM 1448 C C . ASP A 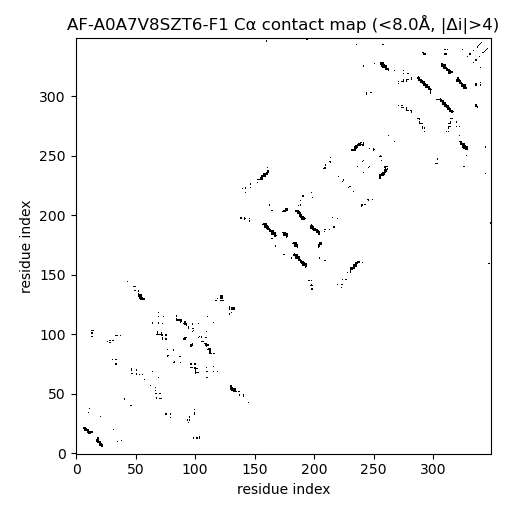1 182 ? -8.212 16.958 -13.146 1.00 93.75 182 ASP A C 1
ATOM 1450 O O . ASP A 1 182 ? -9.377 17.251 -13.407 1.00 93.75 182 ASP A O 1
ATOM 1454 N N . SER A 1 183 ? -7.787 16.894 -11.886 1.00 94.94 183 SER A N 1
ATOM 1455 C CA . SER A 1 183 ? -8.649 17.075 -10.729 1.00 94.94 183 SER A CA 1
ATOM 1456 C C . SER A 1 183 ? -7.897 17.784 -9.608 1.00 94.94 183 SER A C 1
ATOM 1458 O O . SER A 1 183 ? -6.664 17.857 -9.572 1.00 94.94 183 SER A O 1
ATOM 1460 N N . TYR A 1 184 ? -8.660 18.362 -8.685 1.00 96.06 184 TYR A N 1
ATOM 1461 C CA . TYR A 1 184 ? -8.107 18.768 -7.405 1.00 96.06 184 TYR A CA 1
ATOM 1462 C C . TYR A 1 184 ? -8.095 17.558 -6.491 1.00 96.06 184 TYR A C 1
ATOM 1464 O O . TYR A 1 184 ? -9.155 16.990 -6.250 1.00 96.06 184 TYR A O 1
ATOM 1472 N N . CYS A 1 185 ? -6.930 17.182 -5.979 1.00 95.75 185 CYS A N 1
ATOM 1473 C CA . CYS A 1 185 ? -6.786 15.938 -5.241 1.00 95.75 185 CYS A CA 1
ATOM 1474 C C . CYS A 1 185 ? -5.729 16.015 -4.130 1.00 95.75 185 CYS A C 1
ATOM 1476 O O . CYS A 1 185 ? -4.918 16.947 -4.067 1.00 95.75 185 CYS A O 1
ATOM 1478 N N . TYR A 1 186 ? -5.751 15.019 -3.247 1.00 95.94 186 TYR A N 1
ATOM 1479 C CA . TYR A 1 186 ? -4.550 14.565 -2.544 1.00 95.94 186 TYR A CA 1
ATOM 1480 C C . TYR A 1 186 ? -3.839 13.501 -3.386 1.00 95.94 186 TYR A C 1
ATOM 1482 O O . TYR A 1 186 ? -4.457 12.869 -4.239 1.00 95.94 186 TYR A O 1
ATOM 1490 N N . LEU A 1 187 ? -2.552 13.280 -3.114 1.00 94.94 187 LEU A N 1
ATOM 1491 C CA . LEU A 1 187 ? -1.723 12.269 -3.772 1.00 94.94 187 LEU A CA 1
ATOM 1492 C C . LEU A 1 187 ? -1.085 11.333 -2.730 1.00 94.94 187 LEU A C 1
ATOM 1494 O O . LEU A 1 187 ? 0.127 11.409 -2.480 1.00 94.94 187 LEU A O 1
ATOM 1498 N N . PRO A 1 188 ? -1.880 10.493 -2.043 1.00 95.44 188 PRO A N 1
ATOM 1499 C CA . PRO A 1 188 ? -1.352 9.531 -1.086 1.00 95.44 188 PRO A CA 1
ATOM 1500 C C . PRO A 1 188 ? -0.251 8.641 -1.679 1.00 95.44 188 PRO A C 1
ATOM 1502 O O . PRO A 1 188 ? -0.292 8.274 -2.850 1.00 95.44 188 PRO A O 1
ATOM 1505 N N . LEU A 1 189 ? 0.742 8.312 -0.853 1.00 96.44 189 LEU A N 1
ATOM 1506 C CA . LEU A 1 189 ? 1.697 7.234 -1.104 1.00 96.44 189 LEU A CA 1
ATOM 1507 C C . LEU A 1 189 ? 1.164 5.958 -0.461 1.00 96.44 189 LEU A C 1
ATOM 1509 O O . LEU A 1 189 ? 0.861 5.956 0.735 1.00 96.44 189 LEU A O 1
ATOM 1513 N N . TYR A 1 190 ? 1.122 4.882 -1.233 1.00 97.00 190 TYR A N 1
ATOM 1514 C CA . TYR A 1 190 ? 0.815 3.551 -0.743 1.00 97.00 190 TYR A CA 1
ATOM 1515 C C . TYR A 1 190 ? 1.995 2.606 -0.946 1.00 97.00 190 TYR A C 1
ATOM 1517 O O . TYR A 1 190 ? 2.689 2.677 -1.962 1.00 97.00 190 TYR A O 1
ATOM 1525 N N . ILE A 1 191 ? 2.209 1.719 0.026 1.00 98.12 191 ILE A N 1
ATOM 1526 C CA . ILE A 1 191 ? 3.147 0.601 -0.092 1.00 98.12 191 ILE A CA 1
ATOM 1527 C C . ILE A 1 191 ? 2.412 -0.681 0.272 1.00 98.12 191 ILE A C 1
ATOM 1529 O O . ILE A 1 191 ? 1.902 -0.804 1.389 1.00 98.12 191 ILE A O 1
ATOM 1533 N N . PHE A 1 192 ? 2.383 -1.623 -0.662 1.00 97.75 192 PHE A N 1
ATOM 1534 C CA . PHE A 1 192 ? 1.747 -2.925 -0.506 1.00 97.75 192 PHE A CA 1
ATOM 1535 C C . PHE A 1 192 ? 2.770 -4.055 -0.562 1.00 97.75 192 PHE A C 1
ATOM 1537 O O . PHE A 1 192 ? 3.832 -3.914 -1.162 1.00 97.75 192 PHE A O 1
ATOM 1544 N N . ALA A 1 193 ? 2.425 -5.191 0.034 1.00 97.19 193 ALA A N 1
ATOM 1545 C CA . ALA A 1 193 ? 3.088 -6.465 -0.194 1.00 97.19 193 ALA A CA 1
ATOM 1546 C C . ALA A 1 193 ? 2.022 -7.499 -0.573 1.00 97.19 193 ALA A C 1
ATOM 1548 O O . ALA A 1 193 ? 1.302 -8.002 0.291 1.00 97.19 193 ALA A O 1
ATOM 1549 N N . GLY A 1 194 ? 1.889 -7.773 -1.873 1.00 93.75 194 GLY A N 1
ATOM 1550 C CA . GLY A 1 194 ? 0.718 -8.476 -2.401 1.00 93.75 194 GLY A CA 1
ATOM 1551 C C . GLY A 1 194 ? -0.551 -7.644 -2.200 1.00 93.75 194 GLY A C 1
ATOM 1552 O O . GLY A 1 194 ? -0.596 -6.478 -2.582 1.00 93.75 194 GLY A O 1
ATOM 1553 N N . ASP A 1 195 ? -1.560 -8.228 -1.559 1.00 92.56 195 ASP A N 1
ATOM 1554 C CA . ASP A 1 195 ? -2.849 -7.603 -1.239 1.00 92.56 195 ASP A CA 1
ATOM 1555 C C . ASP A 1 195 ? -2.862 -6.852 0.108 1.00 92.56 195 ASP A C 1
ATOM 1557 O O . ASP A 1 195 ? -3.872 -6.255 0.486 1.00 92.56 195 ASP A O 1
ATOM 1561 N N . GLN A 1 196 ? -1.748 -6.855 0.846 1.00 95.56 196 GLN A N 1
ATOM 1562 C CA . GLN A 1 196 ? -1.674 -6.276 2.186 1.00 95.56 196 GLN A CA 1
ATOM 1563 C C . GLN A 1 196 ? -1.031 -4.891 2.177 1.00 95.56 196 GLN A C 1
ATOM 1565 O O . GLN A 1 196 ? 0.033 -4.681 1.597 1.00 95.56 196 GLN A O 1
ATOM 1570 N N . LEU A 1 197 ? -1.675 -3.943 2.857 1.00 96.12 197 LEU A N 1
ATOM 1571 C CA . LEU A 1 197 ? -1.232 -2.556 2.986 1.00 96.12 197 LEU A CA 1
ATOM 1572 C C . LEU A 1 197 ? -0.216 -2.403 4.129 1.00 96.12 197 LEU A C 1
ATOM 1574 O O . LEU A 1 197 ? -0.546 -2.659 5.285 1.00 96.12 197 LEU A O 1
ATOM 1578 N N . LEU A 1 198 ? 0.992 -1.924 3.822 1.00 98.00 198 LEU A N 1
ATOM 1579 C CA . LEU A 1 198 ? 2.081 -1.710 4.792 1.00 98.00 198 LEU A CA 1
ATOM 1580 C C . LEU A 1 198 ? 2.332 -0.219 5.084 1.00 98.00 198 LEU A C 1
ATOM 1582 O O . LEU A 1 198 ? 2.932 0.134 6.103 1.00 98.00 198 LEU A O 1
ATOM 1586 N N . CYS A 1 199 ? 1.892 0.674 4.194 1.00 97.50 199 CYS A N 1
ATOM 1587 C CA . CYS A 1 199 ? 1.923 2.119 4.407 1.00 97.50 199 CYS A CA 1
ATOM 1588 C C . CYS A 1 199 ? 0.826 2.815 3.603 1.00 97.50 199 CYS A C 1
ATOM 1590 O O . CYS A 1 199 ? 0.651 2.530 2.421 1.00 97.50 199 CYS A O 1
ATOM 1592 N N . ALA A 1 200 ? 0.143 3.766 4.242 1.00 96.00 200 ALA A N 1
ATOM 1593 C CA . ALA A 1 200 ? -0.735 4.733 3.598 1.00 96.00 200 ALA A CA 1
ATOM 1594 C C . ALA A 1 200 ? -0.420 6.127 4.141 1.00 96.00 200 ALA A C 1
ATOM 1596 O O . ALA A 1 200 ? -0.716 6.441 5.298 1.00 96.00 200 ALA A O 1
ATOM 1597 N N . ARG A 1 201 ? 0.171 6.981 3.303 1.00 95.25 201 ARG A N 1
ATOM 1598 C CA . ARG A 1 201 ? 0.566 8.329 3.700 1.00 95.25 201 ARG A CA 1
ATOM 1599 C C . ARG A 1 201 ? -0.128 9.370 2.843 1.00 95.25 201 ARG A C 1
ATOM 1601 O O . ARG A 1 201 ? 0.225 9.564 1.685 1.00 95.25 201 ARG A O 1
ATOM 1608 N N . LEU A 1 202 ? -1.116 10.045 3.427 1.00 93.31 202 LEU A N 1
ATOM 1609 C CA . LEU A 1 202 ? -1.823 11.149 2.783 1.00 93.31 202 LEU A CA 1
ATOM 1610 C C . LEU A 1 202 ? -0.869 12.326 2.551 1.00 93.31 202 LEU A C 1
ATOM 1612 O O . LEU A 1 202 ? -0.139 12.718 3.462 1.00 93.31 202 LEU A O 1
ATOM 1616 N N . ARG A 1 203 ? -0.878 12.883 1.336 1.00 94.12 203 ARG A N 1
ATOM 1617 C CA . ARG A 1 203 ? -0.029 14.016 0.952 1.00 94.12 203 ARG A CA 1
ATOM 1618 C C . ARG A 1 203 ? -0.794 14.985 0.049 1.00 94.12 203 ARG A C 1
ATOM 1620 O O . ARG A 1 203 ? -1.610 14.538 -0.759 1.00 94.12 203 ARG A O 1
ATOM 1627 N N . PRO A 1 204 ? -0.482 16.284 0.103 1.00 94.00 204 PRO A N 1
ATOM 1628 C CA . PRO A 1 204 ? -0.864 17.240 -0.932 1.00 94.00 204 PRO A CA 1
ATOM 1629 C C . PRO A 1 204 ? -0.375 16.816 -2.322 1.00 94.00 204 PRO A C 1
ATOM 1631 O O . PRO A 1 204 ? 0.737 16.307 -2.464 1.00 94.00 204 PRO A O 1
ATOM 1634 N N . ALA A 1 205 ? -1.162 17.091 -3.363 1.00 93.50 205 ALA A N 1
ATOM 1635 C CA . ALA A 1 205 ? -0.807 16.732 -4.739 1.00 93.50 205 ALA A CA 1
ATOM 1636 C C . ALA A 1 205 ? 0.205 17.686 -5.412 1.00 93.50 205 ALA A C 1
ATOM 1638 O O . ALA A 1 205 ? 0.505 17.537 -6.590 1.00 93.50 205 ALA A O 1
ATOM 1639 N N . ASN A 1 206 ? 0.759 18.671 -4.699 1.00 92.81 206 ASN A N 1
ATOM 1640 C CA . ASN A 1 206 ? 1.794 19.569 -5.236 1.00 92.81 206 ASN A CA 1
ATOM 1641 C C . ASN A 1 206 ? 3.223 19.007 -5.128 1.00 92.81 206 ASN A C 1
ATOM 1643 O O . ASN A 1 206 ? 4.185 19.729 -5.391 1.00 92.81 206 ASN A O 1
ATOM 1647 N N . GLN A 1 207 ? 3.368 17.754 -4.699 1.00 89.81 207 GLN A N 1
ATOM 1648 C CA . GLN A 1 207 ? 4.650 17.099 -4.463 1.00 89.81 207 GLN A CA 1
ATOM 1649 C C . GLN A 1 207 ? 4.959 16.073 -5.554 1.00 89.81 207 GLN A C 1
ATOM 1651 O O . GLN A 1 207 ? 4.069 15.590 -6.252 1.00 89.81 207 GLN A O 1
ATOM 1656 N N . ASP A 1 208 ? 6.237 15.717 -5.683 1.00 89.31 208 ASP A N 1
ATOM 1657 C CA . ASP A 1 208 ? 6.648 14.602 -6.533 1.00 89.31 208 ASP A CA 1
ATOM 1658 C C . ASP A 1 208 ? 6.021 13.289 -6.036 1.00 89.31 208 ASP A C 1
ATOM 1660 O O . ASP A 1 208 ? 5.965 13.043 -4.829 1.00 89.31 208 ASP A O 1
ATOM 1664 N N . ALA A 1 209 ? 5.586 12.420 -6.954 1.00 86.81 209 ALA A N 1
ATOM 1665 C CA . ALA A 1 209 ? 4.946 11.148 -6.609 1.00 86.81 209 ALA A CA 1
ATOM 1666 C C . ALA A 1 209 ? 5.794 10.296 -5.644 1.00 86.81 209 ALA A C 1
ATOM 1668 O O . ALA A 1 209 ? 5.247 9.664 -4.737 1.00 86.81 209 ALA A O 1
ATOM 1669 N N . ALA A 1 210 ? 7.124 10.347 -5.777 1.00 92.56 210 ALA A N 1
ATOM 1670 C CA . ALA A 1 210 ? 8.064 9.595 -4.953 1.00 92.56 210 ALA A CA 1
ATOM 1671 C C . ALA A 1 210 ? 8.484 10.311 -3.655 1.00 92.56 210 ALA A C 1
ATOM 1673 O O . ALA A 1 210 ? 9.299 9.768 -2.905 1.00 92.56 210 ALA A O 1
ATOM 1674 N N . ALA A 1 211 ? 7.974 11.513 -3.368 1.00 93.12 211 ALA A N 1
ATOM 1675 C CA . ALA A 1 211 ? 8.349 12.271 -2.174 1.00 93.12 211 ALA A CA 1
ATOM 1676 C C . ALA A 1 211 ? 8.073 11.471 -0.886 1.00 93.12 211 ALA A C 1
ATOM 1678 O O . ALA A 1 211 ? 6.956 11.001 -0.669 1.00 93.12 211 ALA A O 1
ATOM 1679 N N . GLY A 1 212 ? 9.090 11.300 -0.037 1.00 94.38 212 GLY A N 1
ATOM 1680 C CA . GLY A 1 212 ? 8.995 10.515 1.202 1.00 94.38 212 GLY A CA 1
ATOM 1681 C C . GLY A 1 212 ? 9.061 8.990 1.022 1.00 94.38 212 GLY A C 1
ATOM 1682 O O . GLY A 1 212 ? 8.977 8.254 2.002 1.00 94.38 212 GLY A O 1
ATOM 1683 N N . SER A 1 213 ? 9.198 8.484 -0.212 1.00 96.38 213 SER A N 1
ATOM 1684 C CA . SER A 1 213 ? 9.212 7.033 -0.466 1.00 96.38 213 SER A CA 1
ATOM 1685 C C . SER A 1 213 ? 10.411 6.321 0.158 1.00 96.38 213 SER A C 1
ATOM 1687 O O . SER A 1 213 ? 10.262 5.201 0.639 1.00 96.38 213 SER A O 1
ATOM 1689 N N . VAL A 1 214 ? 11.586 6.957 0.198 1.00 98.00 214 VAL A N 1
ATOM 1690 C CA . VAL A 1 214 ? 12.798 6.364 0.786 1.00 98.00 214 VAL A CA 1
ATOM 1691 C C . VAL A 1 214 ? 12.615 6.150 2.286 1.00 98.00 214 VAL A C 1
ATOM 1693 O O . VAL A 1 214 ? 12.972 5.097 2.806 1.00 98.00 214 VAL A O 1
ATOM 1696 N N . GLU A 1 215 ? 12.038 7.126 2.981 1.00 97.75 215 GLU A N 1
ATOM 1697 C CA . GLU A 1 215 ? 11.782 7.089 4.417 1.00 97.75 215 GLU A CA 1
ATOM 1698 C C . GLU A 1 215 ? 10.793 5.977 4.776 1.00 97.75 215 GLU A C 1
ATOM 1700 O O . GLU A 1 215 ? 11.069 5.174 5.673 1.00 97.75 215 GLU A O 1
ATOM 1705 N N . GLU A 1 216 ? 9.685 5.878 4.037 1.00 97.94 216 GLU A N 1
ATOM 1706 C CA . GLU A 1 216 ? 8.671 4.843 4.255 1.00 97.94 216 GLU A CA 1
ATOM 1707 C C . GLU A 1 216 ? 9.194 3.441 3.925 1.00 97.94 216 GLU A C 1
ATOM 1709 O O . GLU A 1 216 ? 9.032 2.515 4.723 1.00 97.94 216 GLU A O 1
ATOM 1714 N N . VAL A 1 217 ? 9.900 3.278 2.800 1.00 98.44 217 VAL A N 1
ATOM 1715 C CA . VAL A 1 217 ? 10.542 2.003 2.450 1.00 98.44 217 VAL A CA 1
ATOM 1716 C C . VAL A 1 217 ? 11.565 1.615 3.510 1.00 98.44 217 VAL A C 1
ATOM 1718 O O . VAL A 1 217 ? 11.562 0.475 3.972 1.00 98.44 217 VAL A O 1
ATOM 1721 N N . LYS A 1 218 ? 12.427 2.545 3.934 1.00 98.44 218 LYS A N 1
ATOM 1722 C CA . LYS A 1 218 ? 13.437 2.287 4.964 1.00 98.44 218 LYS A CA 1
ATOM 1723 C C . LYS A 1 218 ? 12.791 1.794 6.252 1.00 98.44 218 LYS A C 1
ATOM 1725 O O . LYS A 1 218 ? 13.259 0.806 6.813 1.00 98.44 218 LYS A O 1
ATOM 1730 N N . ARG A 1 219 ? 11.724 2.455 6.709 1.00 98.19 219 ARG A N 1
ATOM 1731 C CA . ARG A 1 219 ? 10.975 2.061 7.908 1.00 98.19 219 ARG A CA 1
ATOM 1732 C C . ARG A 1 219 ? 10.456 0.626 7.791 1.00 98.19 219 ARG A C 1
ATOM 1734 O O . ARG A 1 219 ? 10.720 -0.182 8.680 1.00 98.19 219 ARG A O 1
ATOM 1741 N N . ILE A 1 220 ? 9.778 0.304 6.687 1.00 98.69 220 ILE A N 1
ATOM 1742 C CA . ILE A 1 220 ? 9.213 -1.030 6.437 1.00 98.69 220 ILE A CA 1
ATOM 1743 C C . ILE A 1 220 ? 10.319 -2.087 6.370 1.00 98.69 220 ILE A C 1
ATOM 1745 O O . ILE A 1 220 ? 10.257 -3.093 7.072 1.00 98.69 220 ILE A O 1
ATOM 1749 N N . VAL A 1 221 ? 11.364 -1.855 5.571 1.00 98.62 221 VAL A N 1
ATOM 1750 C CA . VAL A 1 221 ? 12.479 -2.798 5.386 1.00 98.62 221 VAL A CA 1
ATOM 1751 C C . VAL A 1 221 ? 13.195 -3.082 6.703 1.00 98.62 221 VAL A C 1
ATOM 1753 O O . VAL A 1 221 ? 13.528 -4.236 6.976 1.00 98.62 221 VAL A O 1
ATOM 1756 N N . VAL A 1 222 ? 13.420 -2.060 7.536 1.00 98.44 222 VAL A N 1
ATOM 1757 C CA . VAL A 1 222 ? 14.032 -2.237 8.860 1.00 98.44 222 VAL A CA 1
ATOM 1758 C C . VAL A 1 222 ? 13.163 -3.136 9.740 1.00 98.44 222 VAL A C 1
ATOM 1760 O O . VAL A 1 222 ? 13.686 -4.081 10.325 1.00 98.44 222 VAL A O 1
ATOM 1763 N N . GLN A 1 223 ? 11.853 -2.896 9.806 1.00 98.56 223 GLN A N 1
ATOM 1764 C CA . GLN A 1 223 ? 10.945 -3.701 10.628 1.00 98.56 223 GLN A CA 1
ATOM 1765 C C . GLN A 1 223 ? 10.802 -5.145 10.116 1.00 98.56 223 GLN A C 1
ATOM 1767 O O . GLN A 1 223 ? 10.815 -6.085 10.914 1.00 98.56 223 GLN A O 1
ATOM 1772 N N . LEU A 1 224 ? 10.735 -5.340 8.793 1.00 98.56 224 LEU A N 1
ATOM 1773 C CA . LEU A 1 224 ? 10.717 -6.670 8.177 1.00 98.56 224 LEU A CA 1
ATOM 1774 C C . LEU A 1 224 ? 11.992 -7.447 8.510 1.00 98.56 224 LEU A C 1
ATOM 1776 O O . LEU A 1 224 ? 11.917 -8.591 8.944 1.00 98.56 224 LEU A O 1
ATOM 1780 N N . ARG A 1 225 ? 13.168 -6.824 8.375 1.00 98.12 225 ARG A N 1
ATOM 1781 C CA . ARG A 1 225 ? 14.456 -7.486 8.642 1.00 98.12 225 ARG A CA 1
ATOM 1782 C C . ARG A 1 225 ? 14.765 -7.691 10.118 1.00 98.12 225 ARG A C 1
ATOM 1784 O O . ARG A 1 225 ? 15.571 -8.557 10.438 1.00 98.12 225 ARG A O 1
ATOM 1791 N N . GLN A 1 226 ? 14.120 -6.952 11.019 1.00 97.94 226 GLN A N 1
ATOM 1792 C CA . GLN A 1 226 ? 14.148 -7.283 12.447 1.00 97.94 226 GLN A CA 1
ATOM 1793 C C . GLN A 1 226 ? 13.523 -8.659 12.721 1.00 97.94 226 GLN A C 1
ATOM 1795 O O . GLN A 1 226 ? 13.979 -9.355 13.623 1.00 97.94 226 GLN A O 1
ATOM 1800 N N . HIS A 1 227 ? 12.525 -9.063 11.928 1.00 97.69 227 HIS A N 1
ATOM 1801 C CA . HIS A 1 227 ? 11.858 -10.361 12.057 1.00 97.69 227 HIS A CA 1
ATOM 1802 C C . HIS A 1 227 ? 12.457 -11.428 11.135 1.00 97.69 227 HIS A C 1
ATOM 1804 O O . HIS A 1 227 ? 12.632 -12.574 11.546 1.00 97.69 227 HIS A O 1
ATOM 1810 N N . TRP A 1 228 ? 12.812 -11.055 9.905 1.00 97.94 228 TRP A N 1
ATOM 1811 C CA . TRP A 1 228 ? 13.379 -11.940 8.889 1.00 97.94 228 TRP A CA 1
ATOM 1812 C C . TRP A 1 228 ? 14.674 -11.345 8.316 1.00 97.94 228 TRP A C 1
ATOM 1814 O O . TRP A 1 228 ? 14.650 -10.728 7.251 1.00 97.94 228 TRP A O 1
ATOM 1824 N N . PRO A 1 229 ? 15.824 -11.517 8.993 1.00 97.00 229 PRO A N 1
ATOM 1825 C CA . PRO A 1 229 ? 17.076 -10.857 8.609 1.00 97.00 229 PRO A CA 1
ATOM 1826 C C . PRO A 1 229 ? 17.556 -11.173 7.188 1.00 97.00 229 PRO A C 1
ATOM 1828 O O . PRO A 1 229 ? 18.162 -10.323 6.539 1.00 97.00 229 PRO A O 1
ATOM 1831 N N . GLU A 1 230 ? 17.266 -12.380 6.702 1.00 96.25 230 GLU A N 1
ATOM 1832 C CA . GLU A 1 230 ? 17.727 -12.889 5.404 1.00 96.25 230 GLU A CA 1
ATOM 1833 C C . GLU A 1 230 ? 16.665 -12.794 4.298 1.00 96.25 230 GLU A C 1
ATOM 1835 O O . GLU A 1 230 ? 16.892 -13.275 3.187 1.00 96.25 230 GLU A O 1
ATOM 1840 N N . VAL A 1 231 ? 15.497 -12.197 4.574 1.00 97.75 231 VAL A N 1
ATOM 1841 C CA . VAL A 1 231 ? 14.439 -12.105 3.562 1.00 97.75 231 VAL A CA 1
ATOM 1842 C C . VAL A 1 231 ? 14.898 -11.256 2.384 1.00 97.75 231 VAL A C 1
ATOM 1844 O O . VAL A 1 231 ? 15.399 -10.136 2.545 1.00 97.75 231 VAL A O 1
ATOM 1847 N N . LYS A 1 232 ? 14.706 -11.780 1.172 1.00 98.19 232 LYS A N 1
ATOM 1848 C CA . LYS A 1 232 ? 14.923 -11.001 -0.039 1.00 98.19 232 LYS A CA 1
ATOM 1849 C C . LYS A 1 232 ? 13.784 -9.997 -0.189 1.00 98.19 232 LYS A C 1
ATOM 1851 O O . LYS A 1 232 ? 12.619 -10.370 -0.097 1.00 98.19 232 LYS A O 1
ATOM 1856 N N . ILE A 1 233 ? 14.111 -8.734 -0.434 1.00 98.69 233 ILE A N 1
ATOM 1857 C CA . ILE A 1 233 ? 13.116 -7.677 -0.639 1.00 98.69 233 ILE A CA 1
ATOM 1858 C C . ILE A 1 233 ? 13.345 -7.068 -2.013 1.00 98.69 233 ILE A C 1
ATOM 1860 O O . ILE A 1 233 ? 14.481 -6.725 -2.345 1.00 98.69 233 ILE A O 1
ATOM 1864 N N . VAL A 1 234 ? 12.273 -6.930 -2.792 1.00 98.56 234 VAL A N 1
ATOM 1865 C CA . VAL A 1 234 ? 12.292 -6.302 -4.115 1.00 98.56 234 VAL A CA 1
ATOM 1866 C C . VAL A 1 234 ? 11.294 -5.149 -4.138 1.00 98.56 234 VAL A C 1
ATOM 1868 O O . VAL A 1 234 ? 10.118 -5.359 -3.864 1.00 98.56 234 VAL A O 1
ATOM 1871 N N . LEU A 1 235 ? 11.721 -3.938 -4.492 1.00 98.38 235 LEU A N 1
ATOM 1872 C CA . LEU A 1 235 ? 10.796 -2.843 -4.775 1.00 98.38 235 LEU A CA 1
ATOM 1873 C C . LEU A 1 235 ? 10.264 -2.947 -6.198 1.00 98.38 235 LEU A C 1
ATOM 1875 O O . LEU A 1 235 ? 11.027 -3.152 -7.145 1.00 98.38 235 LEU A O 1
ATOM 1879 N N . ARG A 1 236 ? 8.971 -2.712 -6.372 1.00 97.88 236 ARG A N 1
ATOM 1880 C CA . ARG A 1 236 ? 8.344 -2.623 -7.686 1.00 97.88 236 ARG A CA 1
ATOM 1881 C C . ARG A 1 236 ? 7.472 -1.378 -7.747 1.00 97.88 236 ARG A C 1
ATOM 1883 O O . ARG A 1 236 ? 6.733 -1.078 -6.820 1.00 97.88 236 ARG A O 1
ATOM 1890 N N . ALA A 1 237 ? 7.617 -0.600 -8.816 1.00 97.06 237 ALA A N 1
ATOM 1891 C CA . ALA A 1 237 ? 6.886 0.657 -8.971 1.00 97.06 237 ALA A CA 1
ATOM 1892 C C . ALA A 1 237 ? 6.883 1.133 -10.429 1.00 97.06 237 ALA A C 1
ATOM 1894 O O . ALA A 1 237 ? 7.663 0.662 -11.260 1.00 97.06 237 ALA A O 1
ATOM 1895 N N . ASP A 1 238 ? 6.035 2.098 -10.771 1.00 94.94 238 ASP A N 1
ATOM 1896 C CA . ASP A 1 238 ? 6.094 2.769 -12.074 1.00 94.94 238 ASP A CA 1
ATOM 1897 C C . ASP A 1 238 ? 7.209 3.828 -12.157 1.00 94.94 238 ASP A C 1
ATOM 1899 O O . ASP A 1 238 ? 8.046 4.001 -11.271 1.00 94.94 238 ASP A O 1
ATOM 1903 N N . SER A 1 239 ? 7.233 4.540 -13.284 1.00 94.44 239 SER A N 1
ATOM 1904 C CA . SER A 1 239 ? 8.242 5.552 -13.568 1.00 94.44 239 SER A CA 1
ATOM 1905 C C . SER A 1 239 ? 8.206 6.791 -12.685 1.00 94.44 239 SER A C 1
ATOM 1907 O O . SER A 1 239 ? 9.210 7.501 -12.660 1.00 94.44 239 SER A O 1
ATOM 1909 N N . GLY A 1 240 ? 7.118 7.054 -11.956 1.00 93.31 240 GLY A N 1
ATOM 1910 C CA . GLY A 1 240 ? 7.070 8.131 -10.965 1.00 93.31 240 GLY A CA 1
ATOM 1911 C C . GLY A 1 240 ? 8.089 7.927 -9.840 1.00 93.31 240 GLY A C 1
ATOM 1912 O O . GLY A 1 240 ? 8.668 8.900 -9.350 1.00 93.31 240 GLY A O 1
ATOM 1913 N N . PHE A 1 241 ? 8.387 6.662 -9.528 1.00 96.38 241 PHE A N 1
ATOM 1914 C CA . PHE A 1 241 ? 9.305 6.228 -8.473 1.00 96.38 241 PHE A CA 1
ATOM 1915 C C . PHE A 1 241 ? 10.727 5.934 -8.954 1.00 96.38 241 PHE A C 1
ATOM 1917 O O . PHE A 1 241 ? 11.591 5.596 -8.150 1.00 96.38 241 PHE A O 1
ATOM 1924 N N . CYS A 1 242 ? 11.020 6.100 -10.246 1.00 96.38 242 CYS A N 1
ATOM 1925 C CA . CYS A 1 242 ? 12.365 5.914 -10.792 1.00 96.38 242 CYS A CA 1
ATOM 1926 C C . CYS A 1 242 ? 13.297 7.086 -10.429 1.00 96.38 242 CYS A C 1
ATOM 1928 O O . CYS A 1 242 ? 13.705 7.882 -11.282 1.00 96.38 242 CYS A O 1
ATOM 1930 N N . ARG A 1 243 ? 13.625 7.194 -9.140 1.00 96.25 243 ARG A N 1
ATOM 1931 C CA . ARG A 1 243 ? 14.457 8.241 -8.540 1.00 96.25 243 ARG A CA 1
ATOM 1932 C C . ARG A 1 243 ? 15.814 7.695 -8.141 1.00 96.25 243 ARG A C 1
ATOM 1934 O O . ARG A 1 243 ? 15.927 6.543 -7.727 1.00 96.25 243 ARG A O 1
ATOM 1941 N N . GLU A 1 244 ? 16.841 8.526 -8.296 1.00 97.06 244 GLU A N 1
ATOM 1942 C CA . GLU A 1 244 ? 18.206 8.115 -7.970 1.00 97.06 244 GLU A CA 1
ATOM 1943 C C . GLU A 1 244 ? 18.331 7.787 -6.491 1.00 97.06 244 GLU A C 1
ATOM 1945 O O . GLU A 1 244 ? 18.912 6.769 -6.141 1.00 97.06 244 GLU A O 1
ATOM 1950 N N . GLU A 1 245 ? 17.749 8.626 -5.643 1.00 97.19 245 GLU A N 1
ATOM 1951 C CA . GLU A 1 245 ? 17.792 8.501 -4.194 1.00 97.19 245 GLU A CA 1
ATOM 1952 C C . GLU A 1 245 ? 17.224 7.150 -3.745 1.00 97.19 245 GLU A C 1
ATOM 1954 O O . GLU A 1 245 ? 17.817 6.480 -2.903 1.00 97.19 245 GLU A O 1
ATOM 1959 N N . LEU A 1 246 ? 16.124 6.708 -4.368 1.00 97.75 246 LEU A N 1
ATOM 1960 C CA . LEU A 1 246 ? 15.502 5.419 -4.076 1.00 97.75 246 LEU A CA 1
ATOM 1961 C C . LEU A 1 246 ? 16.355 4.245 -4.570 1.00 97.75 246 LEU A C 1
ATOM 1963 O O . LEU A 1 246 ? 16.606 3.318 -3.802 1.00 97.75 246 LEU A O 1
ATOM 1967 N N . MET A 1 247 ? 16.840 4.283 -5.816 1.00 98.31 247 MET A N 1
ATOM 1968 C CA . MET A 1 247 ? 17.676 3.203 -6.365 1.00 98.31 247 MET A CA 1
ATOM 1969 C C . MET A 1 247 ? 19.010 3.069 -5.623 1.00 98.31 247 MET A C 1
ATOM 1971 O O . MET A 1 247 ? 19.391 1.962 -5.250 1.00 98.31 247 MET A O 1
ATOM 1975 N N . ALA A 1 248 ? 19.692 4.185 -5.357 1.00 98.25 248 ALA A N 1
ATOM 1976 C CA . ALA A 1 248 ? 20.950 4.204 -4.617 1.00 98.25 248 ALA A CA 1
ATOM 1977 C C . ALA A 1 248 ? 20.764 3.720 -3.173 1.00 98.25 248 ALA A C 1
ATOM 1979 O O . ALA A 1 248 ? 21.599 2.978 -2.653 1.00 98.25 248 ALA A O 1
ATOM 1980 N N . TRP A 1 249 ? 19.651 4.089 -2.526 1.00 98.44 249 TRP A N 1
ATOM 1981 C CA . TRP A 1 249 ? 19.323 3.559 -1.206 1.00 98.44 249 TRP A CA 1
ATOM 1982 C C . TRP A 1 249 ? 19.114 2.040 -1.250 1.00 98.44 249 TRP A C 1
ATOM 1984 O O . TRP A 1 249 ? 19.684 1.335 -0.417 1.00 98.44 249 TRP A O 1
ATOM 1994 N N . CYS A 1 250 ? 18.375 1.527 -2.237 1.00 98.50 250 CYS A N 1
ATOM 1995 C CA . CYS A 1 250 ? 18.156 0.088 -2.403 1.00 98.50 250 CYS A CA 1
ATOM 1996 C C . CYS A 1 250 ? 19.480 -0.675 -2.563 1.00 98.50 250 CYS A C 1
ATOM 1998 O O . CYS A 1 250 ? 19.736 -1.643 -1.844 1.00 98.50 250 CYS A O 1
ATOM 2000 N N . GLU A 1 251 ? 20.360 -0.171 -3.431 1.00 98.06 251 GLU A N 1
ATOM 2001 C CA . GLU A 1 251 ? 21.694 -0.724 -3.696 1.00 98.06 251 GLU A CA 1
ATOM 2002 C C . GLU A 1 251 ? 22.560 -0.773 -2.432 1.00 98.06 251 GLU A C 1
ATOM 2004 O O . GLU A 1 251 ? 23.197 -1.788 -2.154 1.00 98.06 251 GLU A O 1
ATOM 2009 N N . ALA A 1 252 ? 22.536 0.289 -1.623 1.00 98.19 252 ALA A N 1
ATOM 2010 C CA . ALA A 1 252 ? 23.288 0.358 -0.372 1.00 98.19 252 ALA A CA 1
ATOM 2011 C C . ALA A 1 252 ? 22.742 -0.568 0.733 1.00 98.19 252 ALA A C 1
ATOM 2013 O O . ALA A 1 252 ? 23.468 -0.885 1.674 1.00 98.19 252 ALA A O 1
ATOM 2014 N N . HIS A 1 253 ? 21.481 -1.002 0.639 1.00 98.00 253 HIS A N 1
ATOM 2015 C CA . HIS A 1 253 ? 20.801 -1.780 1.680 1.00 98.00 253 HIS A CA 1
ATOM 2016 C C . HIS A 1 253 ? 20.419 -3.191 1.218 1.00 98.00 253 HIS A C 1
ATOM 2018 O O . HIS A 1 253 ? 19.579 -3.822 1.856 1.00 98.00 253 HIS A O 1
ATOM 2024 N N . ALA A 1 254 ? 21.013 -3.712 0.140 1.00 97.56 254 ALA A N 1
ATOM 2025 C CA . ALA A 1 254 ? 20.705 -5.043 -0.397 1.00 97.56 254 ALA A CA 1
ATOM 2026 C C . ALA A 1 254 ? 19.195 -5.261 -0.629 1.00 97.56 254 ALA A C 1
ATOM 2028 O O . ALA A 1 254 ? 18.644 -6.310 -0.294 1.00 97.56 254 ALA A O 1
ATOM 2029 N N . VAL A 1 255 ? 18.509 -4.229 -1.114 1.00 98.56 255 VAL A N 1
ATOM 2030 C CA . VAL A 1 255 ? 17.122 -4.305 -1.578 1.00 98.56 255 VAL A CA 1
ATOM 2031 C C . VAL A 1 255 ? 17.174 -4.284 -3.098 1.00 98.56 255 VAL A C 1
ATOM 2033 O O . VAL A 1 255 ? 17.805 -3.411 -3.690 1.00 98.56 255 VAL A O 1
ATOM 2036 N N . ASP A 1 256 ? 16.546 -5.265 -3.732 1.00 98.62 256 ASP A N 1
ATOM 2037 C CA . ASP A 1 256 ? 16.446 -5.305 -5.185 1.00 98.62 256 ASP A CA 1
ATOM 2038 C C . ASP A 1 256 ? 15.326 -4.383 -5.675 1.00 98.62 256 ASP A C 1
ATOM 2040 O O . ASP A 1 256 ? 14.458 -3.980 -4.905 1.00 98.62 256 ASP A O 1
ATOM 2044 N N . TYR A 1 257 ? 15.303 -4.047 -6.964 1.00 98.50 257 TYR A N 1
ATOM 2045 C CA . TYR A 1 257 ? 14.204 -3.268 -7.529 1.00 98.50 257 TYR A CA 1
ATOM 2046 C C . TYR A 1 257 ? 13.919 -3.576 -8.999 1.00 98.50 257 TYR A C 1
ATOM 2048 O O . TYR A 1 257 ? 14.797 -3.981 -9.767 1.00 98.50 257 TYR A O 1
ATOM 2056 N N . VAL A 1 258 ? 12.674 -3.315 -9.401 1.00 98.25 258 VAL A N 1
ATOM 2057 C CA . VAL A 1 258 ? 12.207 -3.224 -10.787 1.00 98.25 258 VAL A CA 1
ATOM 2058 C C . VAL A 1 258 ? 11.277 -2.019 -10.900 1.00 98.25 258 VAL A C 1
ATOM 2060 O O . VAL A 1 258 ? 10.115 -2.067 -10.502 1.00 98.25 258 VAL A O 1
ATOM 2063 N N . LEU A 1 259 ? 11.788 -0.919 -11.445 1.00 98.12 259 LEU A N 1
ATOM 2064 C CA . LEU A 1 259 ? 11.055 0.342 -11.543 1.00 98.12 259 LEU A CA 1
ATOM 2065 C C . LEU A 1 259 ? 10.757 0.649 -13.007 1.00 98.12 259 LEU A C 1
ATOM 2067 O O . LEU A 1 259 ? 11.616 0.474 -13.874 1.00 98.12 259 LEU A O 1
ATOM 2071 N N . GLY A 1 260 ? 9.556 1.143 -13.298 1.00 97.50 260 GLY A N 1
ATOM 2072 C CA . GLY A 1 260 ? 9.248 1.699 -14.612 1.00 97.50 260 GLY A CA 1
ATOM 2073 C C . GLY A 1 260 ? 10.231 2.819 -14.949 1.00 97.50 260 GLY A C 1
ATOM 2074 O O . GLY A 1 260 ? 10.630 3.579 -14.083 1.00 97.50 260 GLY A O 1
ATOM 2075 N N . LEU A 1 261 ? 10.637 2.957 -16.205 1.00 97.06 261 LEU A N 1
ATOM 2076 C CA . LEU A 1 261 ? 11.533 4.029 -16.633 1.00 97.06 261 LEU A CA 1
ATOM 2077 C C . LEU A 1 261 ? 10.831 4.895 -17.677 1.00 97.06 261 LEU A C 1
ATOM 2079 O O . LEU A 1 261 ? 10.382 4.411 -18.720 1.00 97.06 261 LEU A O 1
ATOM 2083 N N . ALA A 1 262 ? 10.737 6.196 -17.395 1.00 95.12 262 ALA A N 1
ATOM 2084 C CA . ALA A 1 262 ? 10.061 7.138 -18.276 1.00 95.12 262 ALA A CA 1
ATOM 2085 C C . ALA A 1 262 ? 10.730 7.181 -19.660 1.00 95.12 262 ALA A C 1
ATOM 2087 O O . ALA A 1 262 ? 11.953 7.313 -19.796 1.00 95.12 262 ALA A O 1
ATOM 2088 N N . ARG A 1 263 ? 9.907 7.102 -20.712 1.00 94.38 263 ARG A N 1
ATOM 2089 C CA . ARG A 1 263 ? 10.372 7.173 -22.100 1.00 94.38 263 ARG A CA 1
ATOM 2090 C C . ARG A 1 263 ? 11.061 8.511 -22.358 1.00 94.38 263 ARG A C 1
ATOM 2092 O O . ARG A 1 263 ? 10.530 9.570 -22.047 1.00 94.38 263 ARG A O 1
ATOM 2099 N N . ASN A 1 264 ? 12.203 8.463 -23.035 1.00 93.75 264 ASN A N 1
ATOM 2100 C CA . ASN A 1 264 ? 12.866 9.648 -23.567 1.00 93.75 264 ASN A CA 1
ATOM 2101 C C . ASN A 1 264 ? 13.499 9.349 -24.933 1.00 93.75 264 ASN A C 1
ATOM 2103 O O . ASN A 1 264 ? 13.642 8.191 -25.334 1.00 93.75 264 ASN A O 1
ATOM 2107 N N . GLN A 1 265 ? 13.904 10.400 -25.648 1.00 94.94 265 GLN A N 1
ATOM 2108 C CA . GLN A 1 265 ? 14.462 10.272 -26.997 1.00 94.94 265 GLN A CA 1
ATOM 2109 C C . GLN A 1 265 ? 15.738 9.418 -27.055 1.00 94.94 265 GLN A C 1
ATOM 2111 O O . GLN A 1 265 ? 16.001 8.786 -28.075 1.00 94.94 265 GLN A O 1
ATOM 2116 N N . ARG A 1 266 ? 16.553 9.401 -25.992 1.00 95.31 266 ARG A N 1
ATOM 2117 C CA . ARG A 1 266 ? 17.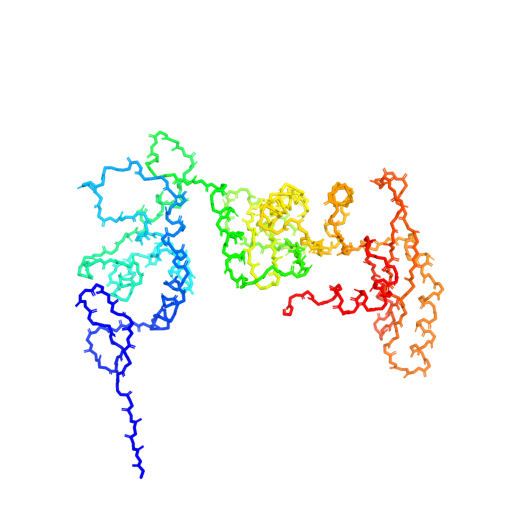787 8.604 -25.952 1.00 95.31 266 ARG A CA 1
ATOM 2118 C C . ARG A 1 266 ? 17.464 7.117 -25.833 1.00 95.31 266 ARG A C 1
ATOM 2120 O O . ARG A 1 266 ? 18.021 6.337 -26.594 1.00 95.31 266 ARG A O 1
ATOM 2127 N N . LEU A 1 267 ? 16.543 6.744 -24.945 1.00 96.06 267 LEU A N 1
ATOM 2128 C CA . LEU A 1 267 ? 16.067 5.363 -24.810 1.00 96.06 267 LEU A CA 1
ATOM 2129 C C . LEU A 1 267 ? 15.406 4.872 -26.103 1.00 96.06 267 LEU A C 1
ATOM 2131 O O . LEU A 1 267 ? 15.725 3.785 -26.572 1.00 96.06 267 LEU A O 1
ATOM 2135 N N . ALA A 1 268 ? 14.567 5.705 -26.730 1.00 95.31 268 ALA A N 1
ATOM 2136 C CA . ALA A 1 268 ? 13.952 5.389 -28.020 1.00 95.31 268 ALA A CA 1
ATOM 2137 C C . ALA A 1 268 ? 15.000 5.138 -29.119 1.00 95.31 268 ALA A C 1
ATOM 2139 O O . ALA A 1 268 ? 14.879 4.183 -29.881 1.00 95.31 268 ALA A O 1
ATOM 2140 N N . ARG A 1 269 ? 16.071 5.945 -29.162 1.00 96.56 269 ARG A N 1
ATOM 2141 C CA . ARG A 1 269 ? 17.193 5.739 -30.091 1.00 96.56 269 ARG A CA 1
ATOM 2142 C C . ARG A 1 269 ? 17.938 4.429 -29.835 1.00 96.56 269 ARG A C 1
ATOM 2144 O O . ARG A 1 269 ? 18.265 3.742 -30.796 1.00 96.56 269 ARG A O 1
ATOM 2151 N N . ILE A 1 270 ? 18.179 4.070 -28.571 1.00 96.94 270 ILE A N 1
ATOM 2152 C CA . ILE A 1 270 ? 18.867 2.819 -28.201 1.00 96.94 270 ILE A CA 1
ATOM 2153 C C . ILE A 1 270 ? 18.112 1.599 -28.743 1.00 96.94 270 ILE A C 1
ATOM 2155 O O . ILE A 1 270 ? 18.726 0.700 -29.314 1.00 96.94 270 ILE A O 1
ATOM 2159 N N . ILE A 1 271 ? 16.782 1.586 -28.630 1.00 97.38 271 ILE A N 1
ATOM 2160 C CA . ILE A 1 271 ? 15.958 0.453 -29.076 1.00 97.38 271 ILE A CA 1
ATOM 2161 C C . ILE A 1 271 ? 15.449 0.582 -30.516 1.00 97.38 271 ILE A C 1
ATOM 2163 O O . ILE A 1 271 ? 14.599 -0.205 -30.923 1.00 97.38 271 ILE A O 1
ATOM 2167 N N . GLY A 1 272 ? 15.955 1.531 -31.310 1.00 96.88 272 GLY A N 1
ATOM 2168 C CA . GLY A 1 272 ? 15.446 1.794 -32.661 1.00 96.88 272 GLY A CA 1
ATOM 2169 C C . GLY A 1 272 ? 15.494 0.571 -33.587 1.00 96.88 272 GLY A C 1
ATOM 2170 O O . GLY A 1 272 ? 14.534 0.300 -34.305 1.00 96.88 272 GLY A O 1
ATOM 2171 N N . LYS A 1 273 ? 16.572 -0.224 -33.524 1.00 97.19 273 LYS A N 1
ATOM 2172 C CA . LYS A 1 273 ? 16.692 -1.473 -34.299 1.00 97.19 273 LYS A CA 1
ATOM 2173 C C . LYS A 1 273 ? 15.675 -2.538 -33.839 1.00 97.19 273 LYS A C 1
ATOM 2175 O O . LYS A 1 273 ? 14.928 -3.008 -34.696 1.00 97.19 273 LYS A O 1
ATOM 2180 N N . PRO A 1 274 ? 15.579 -2.889 -32.539 1.00 97.31 274 PRO A N 1
ATOM 2181 C CA . PRO A 1 274 ? 14.499 -3.738 -32.029 1.00 97.31 274 PRO A CA 1
ATOM 2182 C C . PRO A 1 274 ? 13.089 -3.246 -32.390 1.00 97.31 274 PRO A C 1
ATOM 2184 O O . PRO A 1 274 ? 12.252 -4.036 -32.810 1.00 97.31 274 PRO A O 1
ATOM 2187 N N . MET A 1 275 ? 12.821 -1.941 -32.306 1.00 97.25 275 MET A N 1
ATOM 2188 C CA . MET A 1 275 ? 11.521 -1.369 -32.683 1.00 97.25 275 MET A CA 1
ATOM 2189 C C . MET A 1 275 ? 11.205 -1.570 -34.167 1.00 97.25 275 MET A C 1
ATOM 2191 O O . MET A 1 275 ? 10.095 -1.971 -34.517 1.00 97.25 275 MET A O 1
ATOM 2195 N N . HIS A 1 276 ? 12.185 -1.353 -35.047 1.00 96.62 276 HIS A N 1
ATOM 2196 C CA . HIS A 1 276 ? 12.023 -1.625 -36.472 1.00 96.62 276 HIS A CA 1
ATOM 2197 C C . HIS A 1 276 ? 11.761 -3.114 -36.745 1.00 96.62 276 HIS A C 1
ATOM 2199 O O . HIS A 1 276 ? 10.884 -3.448 -37.537 1.00 96.62 276 HIS A O 1
ATOM 2205 N N . GLN A 1 277 ? 12.464 -4.014 -36.054 1.00 96.62 277 GLN A N 1
ATOM 2206 C CA . GLN A 1 277 ? 12.227 -5.456 -36.166 1.00 96.62 277 GLN A CA 1
ATOM 2207 C C . GLN A 1 277 ? 10.812 -5.841 -35.715 1.00 96.62 277 GLN A C 1
ATOM 2209 O O . GLN A 1 277 ? 10.138 -6.592 -36.417 1.00 96.62 277 GLN A O 1
ATOM 2214 N N . ALA A 1 278 ? 10.331 -5.284 -34.599 1.00 96.00 278 ALA A N 1
ATOM 2215 C CA . ALA A 1 278 ? 8.958 -5.488 -34.141 1.00 96.00 278 ALA A CA 1
ATOM 2216 C C . ALA A 1 278 ? 7.937 -4.999 -35.185 1.00 96.00 278 ALA A C 1
ATOM 2218 O O . ALA A 1 278 ? 6.978 -5.704 -35.482 1.00 96.00 278 ALA A O 1
ATOM 2219 N N . ARG A 1 279 ? 8.176 -3.846 -35.823 1.00 96.06 279 ARG A N 1
ATOM 2220 C CA . ARG A 1 279 ? 7.332 -3.351 -36.923 1.00 96.06 279 ARG A CA 1
ATOM 2221 C C . ARG A 1 279 ? 7.280 -4.320 -38.106 1.00 96.06 279 ARG A C 1
ATOM 2223 O O . ARG A 1 279 ? 6.195 -4.589 -38.611 1.00 96.06 279 ARG A O 1
ATOM 2230 N N . VAL A 1 280 ? 8.425 -4.837 -38.550 1.00 96.62 280 VAL A N 1
ATOM 2231 C CA . VAL A 1 280 ? 8.488 -5.789 -39.675 1.00 96.62 280 VAL A CA 1
ATOM 2232 C C . VAL A 1 280 ? 7.747 -7.088 -39.338 1.00 96.62 280 VAL A C 1
ATOM 2234 O O . VAL A 1 280 ? 6.983 -7.582 -40.162 1.00 96.62 280 VAL A O 1
ATOM 2237 N N . LEU A 1 281 ? 7.911 -7.608 -38.116 1.00 95.31 281 LEU A N 1
ATOM 2238 C CA . LEU A 1 281 ? 7.180 -8.786 -37.630 1.00 95.31 281 LEU A CA 1
ATOM 2239 C C . LEU A 1 281 ? 5.667 -8.548 -37.572 1.00 95.31 281 LEU A C 1
ATOM 2241 O O . LEU A 1 281 ? 4.884 -9.421 -37.939 1.00 95.31 281 LEU A O 1
ATOM 2245 N N . HIS A 1 282 ? 5.244 -7.365 -37.132 1.00 94.44 282 HIS A N 1
ATOM 2246 C CA . HIS A 1 282 ? 3.834 -6.996 -37.126 1.00 94.44 282 HIS A CA 1
ATOM 2247 C C . HIS A 1 282 ? 3.261 -6.957 -38.550 1.00 94.44 282 HIS A C 1
ATOM 2249 O O . HIS A 1 282 ? 2.226 -7.562 -38.816 1.00 94.44 282 HIS A O 1
ATOM 2255 N N . GLN A 1 283 ? 3.972 -6.322 -39.487 1.00 94.00 283 GLN A N 1
ATOM 2256 C CA . GLN A 1 283 ? 3.558 -6.228 -40.890 1.00 94.00 283 GLN A CA 1
ATOM 2257 C C . GLN A 1 283 ? 3.467 -7.593 -41.583 1.00 94.00 283 GLN A C 1
ATOM 2259 O O . GLN A 1 283 ? 2.610 -7.775 -42.442 1.00 94.00 283 GLN A O 1
ATOM 2264 N N . SER A 1 284 ? 4.327 -8.550 -41.223 1.00 94.19 284 SER A N 1
ATOM 2265 C CA . SER A 1 284 ? 4.304 -9.889 -41.819 1.00 94.19 284 SER A CA 1
ATOM 2266 C C . SER A 1 284 ? 3.258 -10.818 -41.200 1.00 94.19 284 SER A C 1
ATOM 2268 O O . SER A 1 284 ? 2.725 -11.678 -41.896 1.00 94.19 284 SER A O 1
ATOM 2270 N N . THR A 1 285 ? 2.958 -10.669 -39.907 1.00 93.81 285 THR A N 1
ATOM 2271 C CA . THR A 1 285 ? 2.067 -11.591 -39.176 1.00 93.81 285 THR A CA 1
ATOM 2272 C C . THR A 1 285 ? 0.651 -11.064 -38.963 1.00 93.81 285 THR A C 1
ATOM 2274 O O . THR A 1 285 ? -0.240 -11.851 -38.646 1.00 93.81 285 THR A O 1
ATOM 2277 N N . GLY A 1 286 ? 0.439 -9.750 -39.073 1.00 90.88 286 GLY A N 1
ATOM 2278 C CA . GLY A 1 286 ? -0.814 -9.086 -38.705 1.00 90.88 286 GLY A CA 1
ATOM 2279 C C . GLY A 1 286 ? -1.133 -9.140 -37.204 1.00 90.88 286 GLY A C 1
ATOM 2280 O O . GLY A 1 286 ? -2.260 -8.862 -36.811 1.00 90.88 286 GLY A O 1
ATOM 2281 N N . LYS A 1 287 ? -0.176 -9.535 -36.353 1.00 93.12 287 LYS A N 1
ATOM 2282 C CA . LYS A 1 287 ? -0.342 -9.662 -34.896 1.00 93.12 287 LYS A CA 1
ATOM 2283 C C . LYS A 1 287 ? 0.585 -8.702 -34.162 1.00 93.12 287 LYS A C 1
ATOM 2285 O O . LYS A 1 287 ? 1.602 -8.278 -34.707 1.00 93.12 287 LYS A O 1
ATOM 2290 N N . ALA A 1 288 ? 0.256 -8.371 -32.915 1.00 92.75 288 ALA A N 1
ATOM 2291 C CA . ALA A 1 288 ? 1.144 -7.599 -32.048 1.00 92.75 288 ALA A CA 1
ATOM 2292 C C . ALA A 1 288 ? 2.525 -8.269 -31.945 1.00 92.75 288 ALA A C 1
ATOM 2294 O O . ALA A 1 288 ? 2.616 -9.468 -31.676 1.00 92.75 288 ALA A O 1
ATOM 2295 N N . ALA A 1 289 ? 3.591 -7.494 -32.140 1.00 95.12 289 ALA A N 1
ATOM 2296 C CA . ALA A 1 289 ? 4.965 -7.983 -32.097 1.00 95.12 289 ALA A CA 1
ATOM 2297 C C . ALA A 1 289 ? 5.732 -7.315 -30.956 1.00 95.12 289 ALA A C 1
ATOM 2299 O O . ALA A 1 289 ? 5.665 -6.096 -30.784 1.00 95.12 289 ALA A O 1
ATOM 2300 N N . ARG A 1 290 ? 6.466 -8.116 -30.178 1.00 95.75 290 ARG A N 1
ATOM 2301 C CA . ARG A 1 290 ? 7.203 -7.674 -28.989 1.00 95.75 290 ARG A CA 1
ATOM 2302 C C . ARG A 1 290 ? 8.610 -8.246 -28.998 1.00 95.75 290 ARG A C 1
ATOM 2304 O O . ARG A 1 290 ? 8.789 -9.432 -29.251 1.00 95.75 290 ARG A O 1
ATOM 2311 N N . LEU A 1 291 ? 9.590 -7.409 -28.687 1.00 96.62 291 LEU A N 1
ATOM 2312 C CA . LEU A 1 291 ? 10.974 -7.802 -28.437 1.00 96.62 291 LEU A CA 1
ATOM 2313 C C . LEU A 1 291 ? 11.441 -7.196 -27.113 1.00 96.62 291 LEU A C 1
ATOM 2315 O O . LEU A 1 291 ? 11.022 -6.093 -26.756 1.00 96.62 291 LEU A O 1
ATOM 2319 N N . PHE A 1 292 ? 12.336 -7.897 -26.416 1.00 97.31 292 PHE A N 1
ATOM 2320 C CA . PHE A 1 292 ? 12.804 -7.514 -25.082 1.00 97.31 292 PHE A CA 1
ATOM 2321 C C . PHE A 1 292 ? 14.320 -7.265 -25.040 1.00 97.31 292 PHE A C 1
ATOM 2323 O O . PHE A 1 292 ? 15.050 -8.054 -24.440 1.00 97.31 292 PHE A O 1
ATOM 2330 N N . PRO A 1 293 ? 14.843 -6.221 -25.715 1.00 97.19 293 PRO A N 1
ATOM 2331 C CA . PRO A 1 293 ? 16.263 -5.904 -25.633 1.00 97.19 293 PRO A CA 1
ATOM 2332 C C . PRO A 1 293 ? 16.628 -5.386 -24.236 1.00 97.19 293 PRO A C 1
ATOM 2334 O O . PRO A 1 293 ? 15.873 -4.636 -23.611 1.00 97.19 293 PRO A O 1
ATOM 2337 N N . GLU A 1 294 ? 17.833 -5.725 -23.789 1.00 96.62 294 GLU A N 1
ATOM 2338 C CA . GLU A 1 294 ? 18.419 -5.227 -22.548 1.00 96.62 294 GLU A CA 1
ATOM 2339 C C . GLU A 1 294 ? 19.754 -4.527 -22.795 1.00 96.62 294 GLU A C 1
ATOM 2341 O O . GLU A 1 294 ? 20.465 -4.820 -23.758 1.00 96.62 294 GLU A O 1
ATOM 2346 N N . PHE A 1 295 ? 20.077 -3.556 -21.946 1.00 97.38 295 PHE A N 1
ATOM 2347 C CA . PHE A 1 295 ? 21.300 -2.766 -22.047 1.00 97.38 295 PHE A CA 1
ATOM 2348 C C . PHE A 1 295 ? 21.641 -2.107 -20.708 1.00 97.38 295 PHE A C 1
ATOM 2350 O O . PHE A 1 295 ? 20.796 -1.973 -19.827 1.00 97.38 295 PHE A O 1
ATOM 2357 N N . GLN A 1 296 ? 22.889 -1.662 -20.565 1.00 97.50 296 GLN A N 1
ATOM 2358 C CA . GLN A 1 296 ? 23.305 -0.811 -19.451 1.00 97.50 296 GLN A CA 1
ATOM 2359 C C . GLN A 1 296 ? 23.017 0.655 -19.779 1.00 97.50 296 GLN A C 1
ATOM 2361 O O . GLN A 1 296 ? 23.304 1.128 -20.883 1.00 97.50 296 GLN A O 1
ATOM 2366 N N . TYR A 1 297 ? 22.449 1.385 -18.824 1.00 97.00 297 TYR A N 1
ATOM 2367 C CA . TYR A 1 297 ? 22.082 2.784 -19.003 1.00 97.00 297 TYR A CA 1
ATOM 2368 C C . TYR A 1 297 ? 22.422 3.626 -17.777 1.00 97.00 297 TYR A C 1
ATOM 2370 O O . TYR A 1 297 ? 22.155 3.241 -16.645 1.00 97.00 297 TYR A O 1
ATOM 2378 N N . GLN A 1 298 ? 22.957 4.819 -18.028 1.00 95.69 298 GLN A N 1
ATOM 2379 C CA . GLN A 1 298 ? 23.184 5.854 -17.026 1.00 95.69 298 GLN A CA 1
ATOM 2380 C C . GLN A 1 298 ? 22.725 7.201 -17.583 1.00 95.69 298 GLN A C 1
ATOM 2382 O O . GLN A 1 298 ? 22.959 7.524 -18.763 1.00 95.69 298 GLN A O 1
ATOM 2387 N N . THR A 1 299 ? 22.071 8.012 -16.752 1.00 93.88 299 THR A N 1
ATOM 2388 C CA . THR A 1 299 ? 21.799 9.406 -17.116 1.00 93.88 299 THR A CA 1
ATOM 2389 C C . THR A 1 299 ? 23.097 10.217 -17.093 1.00 93.88 299 THR A C 1
ATOM 2391 O O . THR A 1 299 ? 24.118 9.793 -16.572 1.00 93.88 299 THR A O 1
ATOM 2394 N N . ARG A 1 300 ? 23.095 11.406 -17.699 1.00 89.62 300 ARG A N 1
ATOM 2395 C CA . ARG A 1 300 ? 24.319 12.223 -17.769 1.00 89.62 300 ARG A CA 1
ATOM 2396 C C . ARG A 1 300 ? 24.698 12.891 -16.447 1.00 89.62 300 ARG A C 1
ATOM 2398 O O . ARG A 1 300 ? 25.836 13.315 -16.313 1.00 89.62 300 ARG A O 1
ATOM 2405 N N . LYS A 1 301 ? 23.722 13.108 -15.562 1.00 91.19 301 LYS A N 1
ATOM 2406 C CA . LYS A 1 301 ? 23.877 13.983 -14.388 1.00 91.19 301 LYS A CA 1
ATOM 2407 C C . LYS A 1 301 ? 23.179 13.472 -13.133 1.00 91.19 301 LYS A C 1
ATOM 2409 O O . LYS A 1 301 ? 23.649 13.774 -12.050 1.00 91.19 301 LYS A O 1
ATOM 2414 N N . SER A 1 302 ? 22.048 12.777 -13.269 1.00 92.50 302 SER A N 1
ATOM 2415 C CA . SER A 1 302 ? 21.215 12.422 -12.115 1.00 92.50 302 SER A CA 1
ATOM 2416 C C . SER A 1 302 ? 21.524 11.055 -11.522 1.00 92.50 302 SER A C 1
ATOM 2418 O O . SER A 1 302 ? 21.214 10.854 -10.363 1.00 92.50 302 SER A O 1
ATOM 2420 N N . TRP A 1 303 ? 22.086 10.116 -12.288 1.00 96.94 303 TRP A N 1
ATOM 2421 C CA . TRP A 1 303 ? 22.343 8.756 -11.818 1.00 96.94 303 TRP A CA 1
ATOM 2422 C C . TRP A 1 303 ? 23.804 8.567 -11.455 1.00 96.94 303 TRP A C 1
ATOM 2424 O O . TRP A 1 303 ? 24.684 8.847 -12.274 1.00 96.94 303 TRP A O 1
ATOM 2434 N N . SER A 1 304 ? 24.054 8.033 -10.261 1.00 96.31 304 SER A N 1
ATOM 2435 C CA . SER A 1 304 ? 25.407 7.778 -9.763 1.00 96.31 304 SER A CA 1
ATOM 2436 C C . SER A 1 304 ? 26.118 6.662 -10.529 1.00 96.31 304 SER A C 1
ATOM 2438 O O . SER A 1 304 ? 27.334 6.723 -10.699 1.00 96.31 304 SER A O 1
ATOM 2440 N N . GLN A 1 305 ? 25.371 5.692 -11.066 1.00 96.44 305 GLN A N 1
ATOM 2441 C CA . GLN A 1 305 ? 25.932 4.552 -11.788 1.00 96.44 305 GLN A CA 1
ATOM 2442 C C . GLN A 1 305 ? 25.047 4.038 -12.927 1.00 96.44 305 GLN A C 1
ATOM 2444 O O . GLN A 1 305 ? 23.858 4.358 -13.033 1.00 96.44 305 GLN A O 1
ATOM 2449 N N . ALA A 1 306 ? 25.660 3.254 -13.816 1.00 97.50 306 ALA A N 1
ATOM 2450 C CA . ALA A 1 306 ? 24.955 2.542 -14.872 1.00 97.50 306 ALA A CA 1
ATOM 2451 C C . ALA A 1 306 ? 24.168 1.360 -14.296 1.00 97.50 306 ALA A C 1
ATOM 2453 O O . ALA A 1 306 ? 24.669 0.633 -13.443 1.00 97.50 306 ALA A O 1
ATOM 2454 N N . ARG A 1 307 ? 22.937 1.180 -14.777 1.00 98.00 307 ARG A N 1
ATOM 2455 C CA . ARG A 1 307 ? 22.008 0.138 -14.326 1.00 98.00 307 ARG A CA 1
ATOM 2456 C C . ARG A 1 307 ? 21.459 -0.644 -15.507 1.00 98.00 307 ARG A C 1
ATOM 2458 O O . ARG A 1 307 ? 21.352 -0.112 -16.619 1.00 98.00 307 ARG A O 1
ATOM 2465 N N . ARG A 1 308 ? 21.062 -1.892 -15.251 1.00 98.00 308 ARG A N 1
ATOM 2466 C CA . ARG A 1 308 ? 20.405 -2.742 -16.246 1.00 98.00 308 ARG A CA 1
ATOM 2467 C C . ARG A 1 308 ? 19.031 -2.160 -16.567 1.00 98.00 308 ARG A C 1
ATOM 2469 O O . ARG A 1 308 ? 18.215 -1.926 -15.678 1.00 98.00 308 ARG A O 1
ATOM 2476 N N . VAL A 1 309 ? 18.775 -1.951 -17.850 1.00 98.38 309 VAL A N 1
ATOM 2477 C CA . VAL A 1 309 ? 17.480 -1.536 -18.381 1.00 98.38 309 VAL A CA 1
ATOM 2478 C C . VAL A 1 309 ? 16.981 -2.605 -19.333 1.00 98.38 309 VAL A C 1
ATOM 2480 O O . VAL A 1 309 ? 17.696 -3.019 -20.245 1.00 98.38 309 VAL A O 1
ATOM 2483 N N . VAL A 1 310 ? 15.735 -3.018 -19.130 1.00 98.25 310 VAL A N 1
ATOM 2484 C CA . VAL A 1 310 ? 14.992 -3.881 -20.043 1.00 98.25 310 VAL A CA 1
ATOM 2485 C C . VAL A 1 310 ? 13.941 -3.032 -20.737 1.00 98.25 310 VAL A C 1
ATOM 2487 O O . VAL A 1 310 ? 13.185 -2.303 -20.092 1.00 98.25 310 VAL A O 1
ATOM 2490 N N . ALA A 1 311 ? 13.886 -3.108 -22.060 1.00 97.81 311 ALA A N 1
ATOM 2491 C CA . ALA A 1 311 ? 12.842 -2.455 -22.829 1.00 97.81 311 ALA A CA 1
ATOM 2492 C C . ALA A 1 311 ? 11.855 -3.484 -23.369 1.00 97.81 311 ALA A C 1
ATOM 2494 O O . ALA A 1 311 ? 12.261 -4.535 -23.845 1.00 97.81 311 ALA A O 1
ATOM 2495 N N . LYS A 1 312 ? 10.569 -3.142 -23.383 1.00 97.50 312 LYS A N 1
ATOM 2496 C CA . LYS A 1 312 ? 9.579 -3.775 -24.250 1.00 97.50 312 LYS A CA 1
ATOM 2497 C C . LYS A 1 312 ? 9.490 -2.945 -25.525 1.00 97.50 312 LYS A C 1
ATOM 2499 O O . LYS A 1 312 ? 8.884 -1.873 -25.524 1.00 97.50 312 LYS A O 1
ATOM 2504 N N . ALA A 1 313 ? 10.095 -3.435 -26.599 1.00 96.81 313 ALA A N 1
ATOM 2505 C CA . ALA A 1 313 ? 9.922 -2.904 -27.942 1.00 96.81 313 ALA A CA 1
ATOM 2506 C C . ALA A 1 313 ? 8.675 -3.546 -28.566 1.00 96.81 313 ALA A C 1
ATOM 2508 O O . ALA A 1 313 ? 8.735 -4.676 -29.045 1.00 96.81 313 ALA A O 1
ATOM 2509 N N . GLU A 1 314 ? 7.537 -2.855 -28.503 1.00 96.25 314 GLU A N 1
ATOM 2510 C CA . GLU A 1 314 ? 6.242 -3.367 -28.961 1.00 96.25 314 GLU A CA 1
ATOM 2511 C C . GLU A 1 314 ? 5.693 -2.548 -30.131 1.00 96.25 314 GLU A C 1
ATOM 2513 O O . GLU A 1 314 ? 5.710 -1.313 -30.102 1.00 96.25 314 GLU A O 1
ATOM 2518 N N . TYR A 1 315 ? 5.162 -3.250 -31.132 1.00 95.62 315 TYR A N 1
ATOM 2519 C CA . TYR A 1 315 ? 4.394 -2.675 -32.230 1.00 95.62 315 TYR A CA 1
ATOM 2520 C C . TYR A 1 315 ? 2.984 -3.277 -32.250 1.00 95.62 315 TYR A C 1
ATOM 2522 O O . TYR A 1 315 ? 2.821 -4.501 -32.240 1.00 95.62 315 TYR A O 1
ATOM 2530 N N . LEU A 1 316 ? 1.979 -2.403 -32.259 1.00 94.69 316 LEU A N 1
ATOM 2531 C CA . LEU A 1 316 ? 0.548 -2.716 -32.291 1.00 94.69 316 LEU A CA 1
ATOM 2532 C C . LEU A 1 316 ? -0.086 -2.097 -33.545 1.00 94.69 316 LEU A C 1
ATOM 2534 O O . LEU A 1 316 ? 0.532 -1.249 -34.186 1.00 94.69 316 LEU A O 1
ATOM 2538 N N . ASP A 1 317 ? -1.357 -2.402 -33.822 1.00 91.75 317 ASP A N 1
ATOM 2539 C CA . ASP A 1 317 ? -2.121 -1.756 -34.910 1.00 91.75 317 ASP A CA 1
ATOM 2540 C C . ASP A 1 317 ? -2.144 -0.223 -34.777 1.00 91.75 317 ASP A C 1
ATOM 2542 O O . ASP A 1 317 ? -2.149 0.514 -35.760 1.00 91.75 317 ASP A O 1
ATOM 2546 N N . LYS A 1 318 ? -2.118 0.270 -33.530 1.00 91.94 318 LYS A N 1
ATOM 2547 C CA . LYS A 1 318 ? -2.072 1.703 -33.191 1.00 91.94 318 LYS A CA 1
ATOM 2548 C C . LYS A 1 318 ? -0.663 2.312 -33.282 1.00 91.94 318 LYS A C 1
ATOM 2550 O O . LYS A 1 318 ? -0.495 3.492 -32.983 1.00 91.94 318 LYS A O 1
ATOM 2555 N N . GLY A 1 319 ? 0.341 1.528 -33.673 1.00 93.50 319 GLY A N 1
ATOM 2556 C CA . GLY A 1 319 ? 1.732 1.941 -33.829 1.00 93.50 319 GLY A CA 1
ATOM 2557 C C . GLY A 1 319 ? 2.657 1.499 -32.692 1.00 93.50 319 GLY A C 1
ATOM 2558 O O . GLY A 1 319 ? 2.432 0.504 -32.002 1.00 93.50 319 GLY A O 1
ATOM 2559 N N . GLU A 1 320 ? 3.748 2.245 -32.528 1.00 94.44 320 GLU A N 1
ATOM 2560 C CA . GLU A 1 320 ? 4.832 1.947 -31.588 1.00 94.44 320 GLU A CA 1
ATOM 2561 C C . GLU A 1 320 ? 4.428 2.194 -30.123 1.00 94.44 320 GLU A C 1
ATOM 2563 O O . GLU A 1 320 ? 4.004 3.293 -29.761 1.00 94.44 320 GLU A O 1
ATOM 2568 N N . ASN A 1 321 ? 4.648 1.208 -29.246 1.00 94.88 321 ASN A N 1
ATOM 2569 C CA . ASN A 1 321 ? 4.371 1.300 -27.806 1.00 94.88 321 ASN A CA 1
ATOM 2570 C C . ASN A 1 321 ? 5.579 0.871 -26.945 1.00 94.88 321 ASN A C 1
ATOM 2572 O O . ASN A 1 321 ? 5.495 -0.099 -26.187 1.00 94.88 321 ASN A O 1
ATOM 2576 N N . PRO A 1 322 ? 6.729 1.568 -27.034 1.00 96.00 322 PRO A N 1
ATOM 2577 C CA . PRO A 1 322 ? 7.904 1.197 -26.261 1.00 96.00 322 PRO A CA 1
ATOM 2578 C C . PRO A 1 322 ? 7.713 1.476 -24.766 1.00 96.00 322 PRO A C 1
ATOM 2580 O O . PRO A 1 322 ? 7.282 2.566 -24.374 1.00 96.00 322 PRO A O 1
ATOM 2583 N N . ARG A 1 323 ? 8.101 0.515 -23.926 1.00 97.06 323 ARG A N 1
ATOM 2584 C CA . ARG A 1 323 ? 8.147 0.646 -22.460 1.00 97.06 323 ARG A CA 1
ATOM 2585 C C . ARG A 1 323 ? 9.523 0.250 -21.946 1.00 97.06 323 ARG A C 1
ATOM 2587 O O . ARG A 1 323 ? 10.227 -0.508 -22.602 1.00 97.06 323 ARG A O 1
ATOM 2594 N N . PHE A 1 324 ? 9.906 0.766 -20.787 1.00 98.06 324 PHE A N 1
ATOM 2595 C CA . PHE A 1 324 ? 11.221 0.527 -20.200 1.00 98.06 324 PHE A CA 1
ATOM 2596 C C . PHE A 1 324 ? 11.068 0.262 -18.710 1.00 98.06 324 PHE A C 1
ATOM 2598 O O . PHE A 1 324 ? 10.217 0.876 -18.066 1.00 98.06 324 PHE A O 1
ATOM 2605 N N . VAL A 1 325 ? 11.911 -0.614 -18.182 1.00 98.06 325 VAL A N 1
ATOM 2606 C CA . VAL A 1 325 ? 12.097 -0.831 -16.749 1.00 98.06 325 VAL A CA 1
ATOM 2607 C C . VAL A 1 325 ? 13.587 -0.813 -16.435 1.00 98.06 325 VAL A C 1
ATOM 2609 O O . VAL A 1 325 ? 14.399 -1.281 -17.234 1.00 98.06 325 VAL A O 1
ATOM 2612 N N . VAL A 1 326 ? 13.952 -0.252 -15.290 1.00 98.38 326 VAL A N 1
ATOM 2613 C CA . VAL A 1 326 ? 15.300 -0.323 -14.721 1.00 98.38 326 VAL A CA 1
ATOM 2614 C C . VAL A 1 326 ? 15.288 -1.310 -13.560 1.00 98.38 326 VAL A C 1
ATOM 2616 O O . VAL A 1 326 ? 14.315 -1.367 -12.808 1.00 98.38 326 VAL A O 1
ATOM 2619 N N . THR A 1 327 ? 16.337 -2.118 -13.426 1.00 98.44 327 THR A N 1
ATOM 2620 C CA . THR A 1 327 ? 16.382 -3.166 -12.405 1.00 98.44 327 THR A CA 1
ATOM 2621 C C . THR A 1 327 ? 17.787 -3.439 -11.875 1.00 98.44 327 THR A C 1
ATOM 2623 O O . THR A 1 327 ? 18.768 -3.312 -12.612 1.00 98.44 327 THR A O 1
ATOM 2626 N N . SER A 1 328 ? 17.866 -3.861 -10.611 1.00 98.00 328 SER A N 1
ATOM 2627 C CA . SER A 1 328 ? 19.057 -4.478 -10.011 1.00 98.00 328 SER A CA 1
ATOM 2628 C C . SER A 1 328 ? 19.141 -5.993 -10.249 1.00 98.00 328 SER A C 1
ATOM 2630 O O . SER A 1 328 ? 20.218 -6.572 -10.120 1.00 98.00 328 SER A O 1
ATOM 2632 N N . LEU A 1 329 ? 18.029 -6.645 -10.613 1.00 97.38 329 LEU A N 1
ATOM 2633 C CA . LEU A 1 329 ? 17.960 -8.094 -10.788 1.00 97.38 329 LEU A CA 1
ATOM 2634 C C . LEU A 1 329 ? 18.846 -8.528 -11.956 1.00 97.38 329 LEU A C 1
ATOM 2636 O O . LEU A 1 329 ? 18.821 -7.942 -13.045 1.00 97.38 329 LEU A O 1
ATOM 2640 N N . SER A 1 330 ? 19.631 -9.582 -11.746 1.00 95.25 330 SER A N 1
ATOM 2641 C CA . SER A 1 330 ? 20.617 -10.030 -12.732 1.00 95.25 330 SER A CA 1
ATOM 2642 C C . SER A 1 330 ? 19.976 -10.807 -13.890 1.00 95.25 330 SER A C 1
ATOM 2644 O O . SER A 1 330 ? 18.925 -11.432 -13.738 1.00 95.25 330 SER A O 1
ATOM 2646 N N . ALA A 1 331 ? 20.614 -10.792 -15.065 1.00 91.50 331 ALA A N 1
ATOM 2647 C CA . ALA A 1 331 ? 20.116 -11.509 -16.244 1.00 91.50 331 ALA A CA 1
ATOM 2648 C C . ALA A 1 331 ? 19.994 -13.035 -16.056 1.00 91.50 331 ALA A C 1
ATOM 2650 O O . ALA A 1 331 ? 19.006 -13.596 -16.529 1.00 91.50 331 ALA A O 1
ATOM 2651 N N . PRO A 1 332 ? 20.912 -13.713 -15.335 1.00 91.56 332 PRO A N 1
ATOM 2652 C CA . PRO A 1 332 ? 20.758 -15.135 -15.028 1.00 91.56 332 PRO A CA 1
ATOM 2653 C C . PRO A 1 332 ? 19.571 -15.445 -14.107 1.00 91.56 332 PRO A C 1
ATOM 2655 O O . PRO A 1 332 ? 18.976 -16.508 -14.234 1.00 91.56 332 PRO A O 1
ATOM 2658 N N . GLN A 1 333 ? 19.225 -14.536 -13.187 1.00 90.12 333 GLN A N 1
ATOM 2659 C CA . GLN A 1 333 ? 18.058 -14.705 -12.311 1.00 90.12 333 GLN A CA 1
ATOM 2660 C C . GLN A 1 333 ? 16.750 -14.448 -13.061 1.00 90.12 333 GLN A C 1
ATOM 2662 O O . GLN A 1 333 ? 15.785 -15.185 -12.889 1.00 90.12 333 GLN A O 1
ATOM 2667 N N . TRP A 1 334 ? 16.728 -13.403 -13.890 1.00 94.81 334 TRP A N 1
ATOM 2668 C CA . TRP A 1 334 ? 15.555 -12.975 -14.641 1.00 94.81 334 TRP A CA 1
ATOM 2669 C C . TRP A 1 334 ? 15.950 -12.566 -16.056 1.00 94.81 334 TRP A C 1
ATOM 2671 O O . TRP A 1 334 ? 16.564 -11.511 -16.263 1.00 94.81 334 TRP A O 1
ATOM 2681 N N . ASN A 1 335 ? 15.554 -13.370 -17.046 1.00 96.44 335 ASN A N 1
ATOM 2682 C CA . ASN A 1 335 ? 15.677 -12.972 -18.445 1.00 96.44 335 ASN A CA 1
ATOM 2683 C C . ASN A 1 335 ? 14.747 -11.782 -18.745 1.00 96.44 335 ASN A C 1
ATOM 2685 O O . ASN A 1 335 ? 13.748 -11.570 -18.060 1.00 96.44 335 ASN A O 1
ATOM 2689 N N . ALA A 1 336 ? 15.087 -10.994 -19.763 1.00 96.06 336 ALA A N 1
ATOM 2690 C CA . ALA A 1 336 ? 14.424 -9.723 -20.048 1.00 96.06 336 ALA A CA 1
ATOM 2691 C C . ALA A 1 336 ? 12.904 -9.848 -20.280 1.00 96.06 336 ALA A C 1
ATOM 2693 O O . ALA A 1 336 ? 12.140 -9.005 -19.810 1.00 96.06 336 ALA A O 1
ATOM 2694 N N . GLN A 1 337 ? 12.458 -10.900 -20.971 1.00 96.00 337 GLN A N 1
ATOM 2695 C CA . GLN A 1 337 ? 11.038 -11.106 -21.239 1.00 96.00 337 GLN A CA 1
ATOM 2696 C C . GLN A 1 337 ? 10.274 -11.452 -19.958 1.00 96.00 337 GLN A C 1
ATOM 2698 O O . GLN A 1 337 ? 9.306 -10.770 -19.633 1.00 96.00 337 GLN A O 1
ATOM 2703 N N . ASP A 1 338 ? 10.729 -12.455 -19.205 1.00 96.31 338 ASP A N 1
ATOM 2704 C CA . ASP A 1 338 ? 10.056 -12.876 -17.973 1.00 96.31 338 ASP A CA 1
ATOM 2705 C C . ASP A 1 338 ? 10.104 -11.788 -16.893 1.00 96.31 338 ASP A C 1
ATOM 2707 O O . ASP A 1 338 ? 9.116 -11.584 -16.187 1.00 96.31 338 ASP A O 1
ATOM 2711 N N . LEU A 1 339 ? 11.207 -11.034 -16.801 1.00 97.06 339 LEU A N 1
ATOM 2712 C CA . LEU A 1 339 ? 11.304 -9.872 -15.915 1.00 97.06 339 LEU A CA 1
ATOM 2713 C C . LEU A 1 339 ? 10.179 -8.874 -16.210 1.00 97.06 339 LEU A C 1
ATOM 2715 O O . LEU A 1 339 ? 9.533 -8.379 -15.291 1.00 97.06 339 LEU A O 1
ATOM 2719 N N . TYR A 1 340 ? 9.947 -8.558 -17.484 1.00 95.88 340 TYR A N 1
ATOM 2720 C CA . TYR A 1 340 ? 8.923 -7.590 -17.852 1.00 95.88 340 TYR A CA 1
ATOM 2721 C C . TYR A 1 340 ? 7.512 -8.181 -17.716 1.00 95.88 340 TYR A C 1
ATOM 2723 O O . TYR A 1 340 ? 6.663 -7.599 -17.050 1.00 95.88 340 TYR A O 1
ATOM 2731 N N . GLU A 1 341 ? 7.248 -9.328 -18.340 1.00 94.56 341 GLU A N 1
ATOM 2732 C CA . GLU A 1 341 ? 5.890 -9.865 -18.479 1.00 94.56 341 GLU A CA 1
ATOM 2733 C C . GLU A 1 341 ? 5.391 -10.582 -17.221 1.00 94.56 341 GLU A C 1
ATOM 2735 O O . GLU A 1 341 ? 4.212 -10.464 -16.903 1.00 94.56 341 GLU A O 1
ATOM 2740 N N . LYS A 1 342 ? 6.258 -11.301 -16.496 1.00 94.50 342 LYS A N 1
ATOM 2741 C CA . LYS A 1 342 ? 5.853 -12.118 -15.338 1.00 94.50 342 LYS A CA 1
ATOM 2742 C C . LYS A 1 342 ? 6.153 -11.459 -14.000 1.00 94.50 342 LYS A C 1
ATOM 2744 O O . LYS A 1 342 ? 5.409 -11.675 -13.055 1.00 94.50 342 LYS A O 1
ATOM 2749 N N . PHE A 1 343 ? 7.231 -10.680 -13.900 1.00 94.81 343 PHE A N 1
ATOM 2750 C CA . PHE A 1 343 ? 7.586 -10.022 -12.641 1.00 94.81 343 PHE A CA 1
ATOM 2751 C C . PHE A 1 343 ? 7.076 -8.581 -12.576 1.00 94.81 343 PHE A C 1
ATOM 2753 O O . PHE A 1 343 ? 6.350 -8.225 -11.657 1.00 94.81 343 PHE A O 1
ATOM 2760 N N . TYR A 1 344 ? 7.412 -7.733 -13.549 1.00 95.19 344 TYR A N 1
ATOM 2761 C CA . TYR A 1 344 ? 7.018 -6.323 -13.522 1.00 95.19 344 TYR A CA 1
ATOM 2762 C C . TYR A 1 344 ? 5.516 -6.123 -13.763 1.00 95.19 344 TYR A C 1
ATOM 2764 O O . TYR A 1 344 ? 4.881 -5.345 -13.056 1.00 95.19 344 TYR A O 1
ATOM 2772 N N . CYS A 1 345 ? 4.943 -6.823 -14.746 1.00 91.94 345 CYS A N 1
ATOM 2773 C CA . CYS A 1 345 ? 3.532 -6.678 -15.104 1.00 91.94 345 CYS A CA 1
ATOM 2774 C C . CYS A 1 345 ? 2.548 -7.388 -14.163 1.00 91.94 345 CYS A C 1
ATOM 2776 O O . CYS A 1 345 ? 1.366 -7.076 -14.242 1.00 91.94 345 CYS A O 1
ATOM 2778 N N . ALA A 1 346 ? 2.997 -8.260 -13.254 1.00 83.38 346 ALA A N 1
ATOM 2779 C CA . ALA A 1 346 ? 2.143 -8.904 -12.245 1.00 83.38 346 ALA A CA 1
ATOM 2780 C C . ALA A 1 346 ? 1.734 -7.945 -11.099 1.00 83.38 346 ALA A C 1
ATOM 2782 O O . ALA A 1 346 ? 1.739 -8.318 -9.926 1.00 83.38 346 ALA A O 1
ATOM 2783 N N . ARG A 1 347 ? 1.499 -6.665 -11.414 1.00 66.00 347 ARG A N 1
ATOM 2784 C CA . ARG A 1 347 ? 1.099 -5.616 -10.467 1.00 66.00 347 ARG A CA 1
ATOM 2785 C C . ARG A 1 347 ? -0.423 -5.654 -10.326 1.00 66.00 347 ARG A C 1
ATOM 2787 O O . ARG A 1 347 ? -1.115 -5.418 -11.311 1.00 66.00 347 ARG A O 1
ATOM 2794 N N 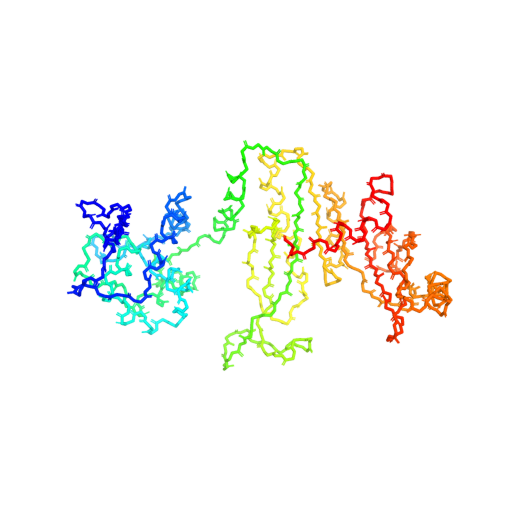. GLY A 1 348 ? -0.914 -5.902 -9.112 1.00 51.81 348 GLY A N 1
ATOM 2795 C CA . GLY A 1 348 ? -2.347 -5.887 -8.801 1.00 51.81 348 GLY A CA 1
ATOM 2796 C C . GLY A 1 348 ? -3.141 -7.124 -9.246 1.00 51.81 348 GLY A C 1
ATOM 2797 O O . GLY A 1 348 ? -4.327 -6.972 -9.530 1.00 51.81 348 GLY A O 1
ATOM 2798 N N . GLU A 1 349 ? -2.506 -8.302 -9.328 1.00 33.09 349 GLU A N 1
ATOM 2799 C CA . GLU A 1 349 ? -3.214 -9.601 -9.362 1.00 33.09 349 GLU A CA 1
ATOM 2800 C C . GLU A 1 349 ? -3.451 -10.162 -7.959 1.00 33.09 349 GLU A C 1
ATOM 2802 O O . GLU A 1 349 ? -2.525 -10.044 -7.120 1.00 33.09 349 GLU A O 1
#

pLDDT: mean 92.49, std 8.84, range [33.09, 98.69]

Sequence (349 aa):
MTECIQEAFRFAAHFSRRVEAGFTAGHVSNDGGALLLRQAERKINLLGRLAGCFGDGRNQERIEHTVEEMLAQRIYGLALGYEDLNDHEQLRSDPLMGLLSGKRKLDEPLAGKSTLNRLELAGRTGRYHKINYSAEAIDRLLVDLYIESHRAPPKEIVLDLDATDIPLYGHQPERFFHGYYDSYCYLPLYIFAGDQLLCARLRPANQDAAAGSVEEVKRIVVQLRQHWPEVKIVLRADSGFCREELMAWCEAHAVDYVLGLARNQRLARIIGKPMHQARVLHQSTGKAARLFPEFQYQTRKSWSQARRVVAKAEYLDKGENPRFVVTSLSAPQWNAQDLYEKFYCARGE

Radius of gyration: 25.79 Å; Cα contacts (8 Å, |Δi|>4): 528; chains: 1; bounding box: 65×57×77 Å

Mean predicted aligned error: 5.91 Å

Solvent-accessible surface area (backbone atoms only — not comparable to full-atom values): 20019 Å² total; per-residue (Å²): 134,86,83,79,74,79,62,64,48,81,52,82,60,57,84,96,41,84,39,70,52,58,92,64,97,81,79,86,74,94,60,68,71,52,60,56,54,49,53,57,38,63,76,70,40,49,56,63,54,55,36,67,29,42,47,71,70,57,64,75,92,76,56,94,68,55,68,43,34,53,50,32,43,50,53,54,30,45,77,73,69,46,74,54,55,69,55,32,59,61,46,21,70,34,55,64,50,27,57,67,19,64,46,88,57,58,89,53,66,52,70,39,32,73,57,51,52,54,58,76,53,38,71,75,51,79,92,81,44,45,43,38,63,41,69,69,48,51,49,47,46,34,43,48,54,56,56,70,72,44,95,59,86,61,75,63,45,54,40,40,48,47,63,55,76,46,81,59,74,88,87,54,84,71,63,25,76,29,84,90,75,74,39,38,16,33,37,28,36,37,33,25,49,80,95,42,64,43,43,79,44,84,36,51,33,86,55,64,71,42,68,66,47,58,61,54,50,49,54,51,53,52,58,50,34,74,76,38,75,82,48,42,39,31,41,36,33,49,40,70,53,62,40,51,71,47,53,54,49,25,64,76,64,76,33,40,38,43,24,24,40,75,87,46,74,65,60,53,59,74,42,42,65,54,37,52,50,14,42,54,49,18,73,74,67,78,44,76,20,73,40,47,58,70,48,79,47,58,56,98,78,74,40,95,57,70,38,45,31,37,30,41,25,29,21,45,98,94,41,82,55,72,45,37,32,39,34,69,69,49,61,92,84,40,45,50,55,53,39,47,63,62,58,60,58,58,68,91,118

InterPro domains:
  IPR025668 Transposase DDE domain [PF13701] (12-349)
  IPR047960 IS1380 family transposase [NF033539] (21-349)

Organism: NCBI:txid2741543